Protein AF-A0A7S0GAH0-F1 (afdb_monomer)

Nearest PDB structures (foldseek):
  6b05-assembly1_A  TM=1.870E-01  e=5.669E+00  Pectobacterium atrosepticum SCRI1043
  6brs-assembly1_A  TM=1.777E-01  e=5.052E+00  Pectobacterium atrosepticum SCRI1043

Structure (mmCIF, N/CA/C/O backbone):
data_AF-A0A7S0GAH0-F1
#
_entry.id   AF-A0A7S0GAH0-F1
#
loop_
_atom_site.group_PDB
_atom_site.id
_atom_site.type_symbol
_atom_site.label_atom_id
_atom_site.label_alt_id
_atom_site.label_comp_id
_atom_site.label_asym_id
_atom_site.label_entity_id
_atom_site.label_seq_id
_atom_site.pdbx_PDB_ins_code
_atom_site.Cartn_x
_atom_site.Cartn_y
_atom_site.Cartn_z
_atom_site.occupancy
_atom_site.B_iso_or_equiv
_atom_site.auth_seq_id
_atom_site.auth_comp_id
_atom_site.auth_asym_id
_atom_site.auth_atom_id
_atom_site.pdbx_PDB_model_num
ATOM 1 N N . MET A 1 1 ? 68.912 43.458 -22.942 1.00 34.44 1 MET A N 1
ATOM 2 C CA . MET A 1 1 ? 69.708 42.210 -22.964 1.00 34.44 1 MET A CA 1
ATOM 3 C C . MET A 1 1 ? 68.745 41.100 -23.349 1.00 34.44 1 MET A C 1
ATOM 5 O O . MET A 1 1 ? 67.887 40.774 -22.550 1.00 34.44 1 MET A O 1
ATOM 9 N N . SER A 1 2 ? 68.531 40.879 -24.644 1.00 26.34 2 SER A N 1
ATOM 10 C CA . SER A 1 2 ? 69.336 40.080 -25.586 1.00 26.34 2 SER A CA 1
ATOM 11 C C . SER A 1 2 ? 69.136 38.574 -25.411 1.00 26.34 2 SER A C 1
ATOM 13 O O . SER A 1 2 ? 69.306 38.032 -24.327 1.00 26.34 2 SER A O 1
ATOM 15 N N . ALA A 1 3 ? 68.753 37.980 -26.537 1.00 26.36 3 ALA A N 1
ATOM 16 C CA . ALA A 1 3 ? 68.358 36.611 -26.814 1.00 26.36 3 ALA A CA 1
ATOM 17 C C . ALA A 1 3 ? 69.446 35.550 -26.594 1.00 26.36 3 ALA A C 1
ATOM 19 O O . ALA A 1 3 ? 70.633 35.861 -26.652 1.00 26.36 3 ALA A O 1
ATOM 20 N N . CYS A 1 4 ? 69.006 34.294 -26.468 1.00 23.47 4 CYS A N 1
ATOM 21 C CA . CYS A 1 4 ? 69.420 33.133 -27.279 1.00 23.47 4 CYS A CA 1
ATOM 22 C C . CYS A 1 4 ? 68.746 31.863 -26.712 1.00 23.47 4 CYS A C 1
ATOM 24 O O . CYS A 1 4 ? 68.590 31.788 -25.502 1.00 23.47 4 CYS A O 1
ATOM 26 N N . SER A 1 5 ? 68.417 30.767 -27.400 1.00 28.70 5 SER A N 1
ATOM 27 C CA . SER A 1 5 ? 68.165 30.351 -28.792 1.00 28.70 5 SER A CA 1
ATOM 28 C C . SER A 1 5 ? 68.244 28.801 -28.787 1.00 28.70 5 SER A C 1
ATOM 30 O O . SER A 1 5 ? 68.948 28.249 -27.947 1.00 28.70 5 SER A O 1
ATOM 32 N N . ILE A 1 6 ? 67.633 28.146 -29.791 1.00 29.16 6 ILE A N 1
ATOM 33 C CA . ILE A 1 6 ? 67.853 26.749 -30.277 1.00 29.16 6 ILE A CA 1
ATOM 34 C C . ILE A 1 6 ? 67.018 25.660 -29.547 1.00 29.16 6 ILE A C 1
ATOM 36 O O . ILE A 1 6 ? 67.205 25.464 -28.357 1.00 29.16 6 ILE A O 1
ATOM 40 N N . LEU A 1 7 ? 66.020 24.941 -30.103 1.00 24.91 7 LEU A N 1
ATOM 41 C CA . LEU A 1 7 ? 65.662 24.398 -31.441 1.00 24.91 7 LEU A CA 1
ATOM 42 C C . LEU A 1 7 ? 66.187 22.966 -31.701 1.00 24.91 7 LEU A C 1
ATOM 44 O O . LEU A 1 7 ? 67.378 22.790 -31.935 1.00 24.91 7 LEU A O 1
ATOM 48 N N . ARG A 1 8 ? 65.269 21.976 -31.702 1.00 26.78 8 ARG A N 1
ATOM 49 C CA . ARG A 1 8 ? 65.140 20.769 -32.574 1.00 26.78 8 ARG A CA 1
ATOM 50 C C . ARG A 1 8 ? 64.155 19.761 -31.938 1.00 26.78 8 ARG A C 1
ATOM 52 O O . ARG A 1 8 ? 64.186 19.633 -30.725 1.00 26.78 8 ARG A O 1
ATOM 59 N N . VAL A 1 9 ? 63.348 18.927 -32.602 1.00 26.31 9 VAL A N 1
ATOM 60 C CA . VAL A 1 9 ? 62.696 18.792 -33.929 1.00 26.31 9 VAL A CA 1
ATOM 61 C C . VAL A 1 9 ? 62.248 17.313 -33.984 1.00 26.31 9 VAL A C 1
ATOM 63 O O . VAL A 1 9 ? 63.111 16.465 -33.787 1.00 26.31 9 VAL A O 1
ATOM 66 N N . MET A 1 10 ? 60.955 17.067 -34.279 1.00 25.38 10 MET A N 1
ATOM 67 C CA . MET A 1 10 ? 60.349 15.882 -34.956 1.00 25.38 10 MET A CA 1
ATOM 68 C C . MET A 1 10 ? 60.470 14.487 -34.268 1.00 25.38 10 MET A C 1
ATOM 70 O O . MET A 1 10 ? 61.478 14.185 -33.653 1.00 25.38 10 MET A O 1
ATOM 74 N N . ASP A 1 11 ? 59.500 13.556 -34.295 1.00 28.19 11 ASP A N 1
ATOM 75 C CA . ASP A 1 11 ? 58.354 13.365 -35.198 1.00 28.19 11 ASP A CA 1
ATOM 76 C C . ASP A 1 11 ? 57.255 12.406 -34.656 1.00 28.19 11 ASP A C 1
ATOM 78 O O . ASP A 1 11 ? 57.519 11.514 -33.855 1.00 28.19 11 ASP A O 1
ATOM 82 N N . MET A 1 12 ? 56.044 12.634 -35.186 1.00 29.31 12 MET A N 1
ATOM 83 C CA . MET A 1 12 ? 54.897 11.766 -35.549 1.00 29.31 12 MET A CA 1
ATOM 84 C C . MET A 1 12 ? 54.604 10.389 -34.902 1.00 29.31 12 MET A C 1
ATOM 86 O O . MET A 1 12 ? 55.326 9.424 -35.119 1.00 29.31 12 MET A O 1
ATOM 90 N N . HIS A 1 13 ? 53.399 10.279 -34.314 1.00 28.12 13 HIS A N 1
ATOM 91 C CA . HIS A 1 13 ? 52.309 9.282 -34.519 1.00 28.12 13 HIS A CA 1
ATOM 92 C C . HIS A 1 13 ? 51.262 9.593 -33.417 1.00 28.12 13 HIS A C 1
ATOM 94 O O . HIS A 1 13 ? 51.616 9.639 -32.250 1.00 28.12 13 HIS A O 1
ATOM 100 N N . ASP A 1 14 ? 50.012 10.003 -33.647 1.00 32.53 14 ASP A N 1
ATOM 101 C CA . ASP A 1 14 ? 48.928 9.225 -34.241 1.00 32.53 14 ASP A CA 1
ATOM 102 C C . ASP A 1 14 ? 47.695 10.137 -34.433 1.00 32.53 14 ASP A C 1
ATOM 104 O O . ASP A 1 14 ? 47.238 10.797 -33.497 1.00 32.53 14 ASP A O 1
ATOM 108 N N . ALA A 1 15 ? 47.123 10.161 -35.636 1.00 41.97 15 ALA A N 1
ATOM 109 C CA . ALA A 1 15 ? 45.859 10.830 -35.937 1.00 41.97 15 ALA A CA 1
ATOM 110 C C . ALA A 1 15 ? 44.814 9.768 -36.308 1.00 41.97 15 ALA A C 1
ATOM 112 O O . ALA A 1 15 ? 44.722 9.370 -37.467 1.00 41.97 15 ALA A O 1
ATOM 113 N N . SER A 1 16 ? 44.029 9.281 -35.337 1.00 37.72 16 SER A N 1
ATOM 114 C CA . SER A 1 16 ? 42.940 8.324 -35.630 1.00 37.72 16 SER A CA 1
ATOM 115 C C . SER A 1 16 ? 41.752 8.296 -34.647 1.00 37.72 16 SER A C 1
ATOM 117 O O . SER A 1 16 ? 40.954 7.362 -34.685 1.00 37.72 16 SER A O 1
ATOM 119 N N . GLN A 1 17 ? 41.542 9.322 -33.809 1.00 38.09 17 GLN A N 1
ATOM 120 C CA . GLN A 1 17 ? 40.445 9.318 -32.811 1.00 38.09 17 GLN A CA 1
ATOM 121 C C . GLN A 1 17 ? 39.310 10.339 -33.058 1.00 38.09 17 GLN A C 1
ATOM 123 O O . GLN A 1 17 ? 38.371 10.426 -32.274 1.00 38.09 17 GLN A O 1
ATOM 128 N N . GLY A 1 18 ? 39.319 11.070 -34.177 1.00 37.72 18 GLY A N 1
ATOM 129 C CA . GLY A 1 18 ? 38.383 12.185 -34.411 1.00 37.72 18 GLY A CA 1
ATOM 130 C C . GLY A 1 18 ? 37.055 11.883 -35.124 1.00 37.72 18 GLY A C 1
ATOM 131 O O . GLY A 1 18 ? 36.244 12.794 -35.256 1.00 37.72 18 GLY A O 1
ATOM 132 N N . LEU A 1 19 ? 36.792 10.660 -35.613 1.00 40.06 19 LEU A N 1
ATOM 133 C CA . LEU A 1 19 ? 35.663 10.421 -36.543 1.00 40.06 19 LEU A CA 1
ATOM 134 C C . LEU A 1 19 ? 34.539 9.480 -36.069 1.00 40.06 19 LEU A C 1
ATOM 136 O O . LEU A 1 19 ? 33.559 9.312 -36.795 1.00 40.06 19 LEU A O 1
ATOM 140 N N . LYS A 1 20 ? 34.596 8.897 -34.863 1.00 41.94 20 LYS A N 1
ATOM 141 C CA . LYS A 1 20 ? 33.553 7.947 -34.402 1.00 41.94 20 LYS A CA 1
ATOM 142 C C . LYS A 1 20 ? 32.380 8.570 -33.629 1.00 41.94 20 LYS A C 1
ATOM 144 O O . LYS A 1 20 ? 31.355 7.912 -33.472 1.00 41.94 20 LYS A O 1
ATOM 149 N N . ILE A 1 21 ? 32.463 9.836 -33.215 1.00 46.53 21 ILE A N 1
ATOM 150 C CA . ILE A 1 21 ? 31.429 10.473 -32.368 1.00 46.53 21 ILE A CA 1
ATOM 151 C C . ILE A 1 21 ? 30.275 11.087 -33.198 1.00 46.53 21 ILE A C 1
ATOM 153 O O . ILE A 1 21 ? 29.153 11.219 -32.718 1.00 46.53 21 ILE A O 1
ATOM 157 N N . SER A 1 22 ? 30.484 11.358 -34.492 1.00 49.31 22 SER A N 1
ATOM 158 C CA . SER A 1 22 ? 29.490 12.039 -35.349 1.00 49.31 22 SER A CA 1
ATOM 159 C C . SER A 1 22 ? 28.318 11.146 -35.807 1.00 49.31 22 SER A C 1
ATOM 161 O O . SER A 1 22 ? 27.198 11.624 -36.003 1.00 49.31 22 SER A O 1
ATOM 163 N N . ASN A 1 23 ? 28.518 9.826 -35.916 1.00 43.41 23 ASN A N 1
ATOM 164 C CA . ASN A 1 23 ? 27.484 8.924 -36.449 1.00 43.41 23 ASN A CA 1
ATOM 165 C C . ASN A 1 23 ? 26.454 8.464 -35.402 1.00 43.41 23 ASN A C 1
ATOM 167 O O . ASN A 1 23 ? 25.306 8.200 -35.758 1.00 43.41 23 ASN A O 1
ATOM 171 N N . LYS A 1 24 ? 26.810 8.435 -34.109 1.00 47.38 24 LYS A N 1
ATOM 172 C CA . LYS A 1 24 ? 25.879 8.036 -33.036 1.00 47.38 24 LYS A CA 1
ATOM 173 C C . LYS A 1 24 ? 24.811 9.113 -32.781 1.00 47.38 24 LYS A C 1
ATOM 175 O O . LYS A 1 24 ? 23.635 8.792 -32.643 1.00 47.38 24 LYS A O 1
ATOM 180 N N . ALA A 1 25 ? 25.190 10.392 -32.859 1.00 47.84 25 ALA A N 1
ATOM 181 C CA . ALA A 1 25 ? 24.274 11.527 -32.697 1.00 47.84 25 ALA A CA 1
ATOM 182 C C . ALA A 1 25 ? 23.302 11.710 -33.883 1.00 47.84 25 ALA A C 1
ATOM 184 O O . ALA A 1 25 ? 22.160 12.137 -33.698 1.00 47.84 25 ALA A O 1
ATOM 185 N N . LYS A 1 26 ? 23.715 11.347 -35.108 1.00 45.62 26 LYS A N 1
ATOM 186 C CA . LYS A 1 26 ? 22.836 11.383 -36.292 1.00 45.62 26 LYS A CA 1
ATOM 187 C C . LYS A 1 26 ? 21.780 10.274 -36.292 1.00 45.62 26 LYS A C 1
ATOM 189 O O . LYS A 1 26 ? 20.662 10.529 -36.734 1.00 45.62 26 LYS A O 1
ATOM 194 N N . ASN A 1 27 ? 22.090 9.090 -35.761 1.00 44.19 27 ASN A N 1
ATOM 195 C CA . ASN A 1 27 ? 21.112 8.000 -35.652 1.00 44.19 27 ASN A CA 1
ATOM 196 C C . ASN A 1 27 ? 20.071 8.242 -34.544 1.00 44.19 27 ASN A C 1
ATOM 198 O O . ASN A 1 27 ? 18.904 7.912 -34.738 1.00 44.19 27 ASN A O 1
ATOM 202 N N . ALA A 1 28 ? 20.440 8.913 -33.446 1.00 45.88 28 ALA A N 1
ATOM 203 C CA . ALA A 1 28 ? 19.497 9.265 -32.378 1.00 45.88 28 ALA A CA 1
ATOM 204 C C . ALA A 1 28 ? 18.419 10.272 -32.838 1.00 45.88 28 ALA A C 1
ATOM 206 O O . ALA A 1 28 ? 17.233 10.079 -32.578 1.00 45.88 28 ALA A O 1
ATOM 207 N N . ARG A 1 29 ? 18.793 11.294 -33.626 1.00 46.12 29 ARG A N 1
ATOM 208 C CA . ARG A 1 29 ? 17.824 12.267 -34.176 1.00 46.12 29 ARG A CA 1
ATOM 209 C C . ARG A 1 29 ? 16.870 11.665 -35.211 1.00 46.12 29 ARG A C 1
ATOM 211 O O . ARG A 1 29 ? 15.742 12.131 -35.346 1.00 46.12 29 ARG A O 1
ATOM 218 N N . ARG A 1 30 ? 17.296 10.624 -35.932 1.00 43.97 30 ARG A N 1
ATOM 219 C CA . ARG A 1 30 ? 16.472 9.963 -36.957 1.00 43.97 30 ARG A CA 1
ATOM 220 C C . ARG A 1 30 ? 15.383 9.071 -36.347 1.00 43.97 30 ARG A C 1
ATOM 222 O O . ARG A 1 30 ? 14.285 9.022 -36.890 1.00 43.97 30 ARG A O 1
ATOM 229 N N . ASN A 1 31 ? 15.653 8.459 -35.192 1.00 41.75 31 ASN A N 1
ATOM 230 C CA . ASN A 1 31 ? 14.669 7.655 -34.458 1.00 41.75 31 ASN A CA 1
ATOM 231 C C . ASN A 1 31 ? 13.650 8.517 -33.691 1.00 41.75 31 ASN A C 1
ATOM 233 O O . ASN A 1 31 ? 12.481 8.149 -33.602 1.00 41.75 31 ASN A O 1
ATOM 237 N N . MET A 1 32 ? 14.051 9.702 -33.218 1.00 42.22 32 MET A N 1
ATOM 238 C CA . MET A 1 32 ? 13.149 10.633 -32.526 1.00 42.22 32 MET A CA 1
ATOM 239 C C . MET A 1 32 ? 12.120 11.272 -33.480 1.00 42.22 32 MET A C 1
ATOM 241 O O . MET A 1 32 ? 10.952 11.426 -33.130 1.00 42.22 32 MET A O 1
ATOM 245 N N . SER A 1 33 ? 12.512 11.547 -34.732 1.00 41.34 33 SER A N 1
ATOM 246 C CA . SER A 1 33 ? 11.610 12.108 -35.751 1.00 41.34 33 SER A CA 1
ATOM 247 C C . SER A 1 33 ? 10.523 11.133 -36.230 1.00 41.34 33 SER A C 1
ATOM 249 O O . SER A 1 33 ? 9.500 11.595 -36.731 1.00 41.34 33 SER A O 1
ATOM 251 N N . MET A 1 34 ? 10.710 9.813 -36.089 1.00 41.56 34 MET A N 1
ATOM 252 C CA . MET A 1 34 ? 9.675 8.824 -36.439 1.00 41.56 34 MET A CA 1
ATOM 253 C C . MET A 1 34 ? 8.649 8.611 -35.316 1.00 41.56 34 MET A C 1
ATOM 255 O O . MET A 1 34 ? 7.484 8.343 -35.605 1.00 41.56 34 MET A O 1
ATOM 259 N N . ARG A 1 35 ? 9.028 8.808 -34.044 1.00 41.72 35 ARG A N 1
ATOM 260 C CA . ARG A 1 35 ? 8.092 8.704 -32.909 1.00 41.72 35 ARG A CA 1
ATOM 261 C C . ARG A 1 35 ? 7.078 9.854 -32.879 1.00 41.72 35 ARG A C 1
ATOM 263 O O . ARG A 1 35 ? 5.893 9.611 -32.681 1.00 41.72 35 ARG A O 1
ATOM 270 N N . ILE A 1 36 ? 7.505 11.077 -33.206 1.00 44.06 36 ILE A N 1
ATOM 271 C CA . ILE A 1 36 ? 6.619 12.258 -33.240 1.00 44.06 36 ILE A CA 1
ATOM 272 C C . ILE A 1 36 ? 5.599 12.182 -34.394 1.00 44.06 36 ILE A C 1
ATOM 274 O O . ILE A 1 36 ? 4.455 12.601 -34.232 1.00 44.06 36 ILE A O 1
ATOM 278 N N . LEU A 1 37 ? 5.963 11.585 -35.538 1.00 38.09 37 LEU A N 1
ATOM 279 C CA . LEU A 1 37 ? 5.021 11.393 -36.652 1.00 38.09 37 LEU A CA 1
ATOM 280 C C . LEU A 1 37 ? 3.969 10.304 -36.374 1.00 38.09 37 LEU A C 1
ATOM 282 O O . LEU A 1 37 ? 2.875 10.363 -36.926 1.00 38.09 37 LEU A O 1
ATOM 286 N N . SER A 1 38 ? 4.292 9.331 -35.516 1.00 38.16 38 SER A N 1
ATOM 287 C CA . SER A 1 38 ? 3.402 8.211 -35.180 1.00 38.16 38 SER A CA 1
ATOM 288 C C . SER A 1 38 ? 2.318 8.629 -34.178 1.00 38.16 38 SER A C 1
ATOM 290 O O . SER A 1 38 ? 1.162 8.246 -34.326 1.00 38.16 38 SER A O 1
ATOM 292 N N . ILE A 1 39 ? 2.660 9.501 -33.222 1.00 40.81 39 ILE A N 1
ATOM 293 C CA . ILE A 1 39 ? 1.720 10.027 -32.217 1.00 40.81 39 ILE A CA 1
ATOM 294 C C . ILE A 1 39 ? 0.672 10.953 -32.860 1.00 40.81 39 ILE A C 1
ATOM 296 O O . ILE A 1 39 ? -0.507 10.888 -32.522 1.00 40.81 39 ILE A O 1
ATOM 300 N N . LEU A 1 40 ? 1.056 11.751 -33.863 1.00 38.59 40 LEU A N 1
ATOM 301 C CA . LEU A 1 40 ? 0.113 12.622 -34.578 1.00 38.59 40 LEU A CA 1
ATOM 302 C C . LEU A 1 40 ? -0.863 11.857 -35.493 1.00 38.59 40 LEU A C 1
ATOM 304 O O . LEU A 1 40 ? -1.928 12.384 -35.810 1.00 38.59 40 LEU A O 1
ATOM 308 N N . PHE A 1 41 ? -0.542 10.623 -35.896 1.00 34.31 41 PHE A N 1
ATOM 309 C CA . PHE A 1 41 ? -1.416 9.806 -36.749 1.00 34.31 41 PHE A CA 1
ATOM 310 C C . PHE A 1 41 ? -2.460 9.005 -35.949 1.00 34.31 41 PHE A C 1
ATOM 312 O O . PHE A 1 41 ? -3.540 8.727 -36.466 1.00 34.31 41 PHE A O 1
ATOM 319 N N . VAL A 1 42 ? -2.184 8.687 -34.677 1.00 36.66 42 VAL A N 1
ATOM 320 C CA . VAL A 1 42 ? -3.118 7.963 -33.791 1.00 36.66 42 VAL A CA 1
ATOM 321 C C . VAL A 1 42 ? -4.220 8.889 -33.257 1.00 36.66 42 VAL A C 1
ATOM 323 O O . VAL A 1 42 ? -5.383 8.491 -33.211 1.00 36.66 42 VAL A O 1
ATOM 326 N N . SER A 1 43 ? -3.914 10.162 -32.983 1.00 36.00 43 SER A N 1
ATOM 327 C CA . SER A 1 43 ? -4.915 11.137 -32.513 1.00 36.00 43 SER A CA 1
ATOM 328 C C . SER A 1 43 ? -5.947 11.543 -33.576 1.00 36.00 43 SER A C 1
ATOM 330 O O . SER A 1 43 ? -7.019 12.035 -33.233 1.00 36.00 43 SER A O 1
ATOM 332 N N . ALA A 1 44 ? -5.668 11.319 -34.865 1.00 33.44 44 ALA A N 1
ATOM 333 C CA . ALA A 1 44 ? -6.594 11.632 -35.956 1.00 33.44 44 ALA A CA 1
ATOM 334 C C . ALA A 1 44 ? -7.557 10.477 -36.304 1.00 33.44 44 ALA A C 1
ATOM 336 O O . ALA A 1 44 ? -8.542 10.703 -37.007 1.00 33.44 44 ALA A O 1
ATOM 337 N N . LEU A 1 45 ? -7.309 9.255 -35.813 1.00 30.77 45 LEU A N 1
ATOM 338 C CA . LEU A 1 45 ? -8.101 8.067 -36.164 1.00 30.77 45 LEU A CA 1
ATOM 339 C C . LEU A 1 45 ? -9.159 7.686 -35.108 1.00 30.77 45 LEU A C 1
ATOM 341 O O . LEU A 1 45 ? -10.008 6.844 -35.376 1.00 30.77 45 LEU A O 1
ATOM 345 N N . LEU A 1 46 ? -9.162 8.342 -33.942 1.00 32.22 46 LEU A N 1
ATOM 346 C CA . LEU A 1 46 ? -10.124 8.115 -32.848 1.00 32.22 46 LEU A CA 1
ATOM 347 C C . LEU A 1 46 ? -11.395 8.988 -32.919 1.00 32.22 46 LEU A C 1
ATOM 349 O O . LEU A 1 46 ? -12.247 8.896 -32.042 1.00 32.22 46 LEU A O 1
ATOM 353 N N . LEU A 1 47 ? -11.562 9.806 -33.967 1.00 34.78 47 LEU A N 1
ATOM 354 C CA . LEU A 1 47 ? -12.721 10.704 -34.136 1.00 34.78 47 LEU A CA 1
ATOM 355 C C . LEU A 1 47 ? -13.808 10.196 -35.095 1.00 34.78 47 LEU A C 1
ATOM 357 O O . LEU A 1 47 ? -14.748 10.927 -35.399 1.00 34.78 47 LEU A O 1
ATOM 361 N N . ILE A 1 48 ? -13.715 8.962 -35.591 1.00 39.62 48 ILE A N 1
ATOM 362 C CA . ILE A 1 48 ? -14.728 8.414 -36.497 1.00 39.62 48 ILE A CA 1
ATOM 363 C C . ILE A 1 48 ? -14.958 6.951 -36.143 1.00 39.62 48 ILE A C 1
ATOM 365 O O . ILE A 1 48 ? -14.2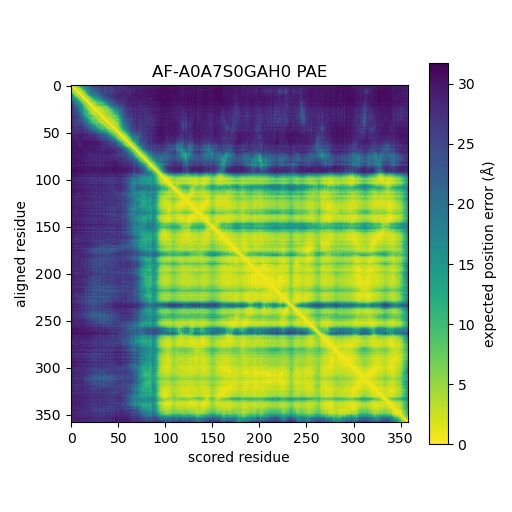65 6.117 -36.695 1.00 39.62 48 ILE A O 1
ATOM 369 N N . LEU A 1 49 ? -15.909 6.644 -35.255 1.00 31.78 49 LEU A N 1
ATOM 370 C CA . LEU A 1 49 ? -16.822 5.490 -35.354 1.00 31.78 49 LEU A CA 1
ATOM 371 C C . LEU A 1 49 ? -17.973 5.639 -34.318 1.00 31.78 49 LEU A C 1
ATOM 373 O O . LEU A 1 49 ? -17.750 6.202 -33.249 1.00 31.78 49 LEU A O 1
ATOM 377 N N . PRO A 1 50 ? -19.210 5.206 -34.643 1.00 32.03 50 PRO A N 1
ATOM 378 C CA . PRO A 1 50 ? -20.432 5.652 -33.972 1.00 32.03 50 PRO A CA 1
ATOM 379 C C . PRO A 1 50 ? -20.835 4.814 -32.748 1.00 32.03 50 PRO A C 1
ATOM 381 O O . PRO A 1 50 ? -20.623 3.603 -32.692 1.00 32.03 50 PRO A O 1
ATOM 384 N N . GLU A 1 51 ? -21.504 5.490 -31.811 1.00 35.06 51 GLU A N 1
ATOM 385 C CA . GLU A 1 51 ? -22.207 4.930 -30.656 1.00 35.06 51 GLU A CA 1
ATOM 386 C C . GLU A 1 51 ? -23.245 3.882 -31.086 1.00 35.06 51 GLU A C 1
ATOM 388 O O . GLU A 1 51 ? -24.100 4.143 -31.934 1.00 35.06 51 GLU A O 1
ATOM 393 N N . SER A 1 52 ? -23.219 2.704 -30.456 1.00 30.08 52 SER A N 1
ATOM 394 C CA . SER A 1 52 ? -24.377 1.809 -30.439 1.00 30.08 52 SER A CA 1
ATOM 395 C C . SER A 1 52 ? -24.855 1.596 -29.006 1.00 30.08 52 SER A C 1
ATOM 397 O O . SER A 1 52 ? -24.196 1.020 -28.148 1.00 30.08 52 SER A O 1
ATOM 399 N N . THR A 1 53 ? -26.039 2.150 -28.791 1.00 29.47 53 THR A N 1
ATOM 400 C CA . THR A 1 53 ? -26.916 2.121 -27.628 1.00 29.47 53 THR A CA 1
ATOM 401 C C . THR A 1 53 ? -27.212 0.716 -27.104 1.00 29.47 53 THR A C 1
ATOM 403 O O . THR A 1 53 ? -27.709 -0.130 -27.849 1.00 29.47 53 THR A O 1
ATOM 406 N N . VAL A 1 54 ? -27.078 0.525 -25.790 1.00 25.03 54 VAL A N 1
ATOM 407 C CA . VAL A 1 54 ? -27.870 -0.454 -25.031 1.00 25.03 54 VAL A CA 1
ATOM 408 C C . VAL A 1 54 ? -28.520 0.273 -23.856 1.00 25.03 54 VAL A C 1
ATOM 410 O O . VAL A 1 54 ? -27.859 0.702 -22.917 1.00 25.03 54 VAL A O 1
ATOM 413 N N . SER A 1 55 ? -29.835 0.447 -23.954 1.00 23.38 55 SER A N 1
ATOM 414 C CA . SER A 1 55 ? -30.699 1.044 -22.939 1.00 23.38 55 SER A CA 1
ATOM 415 C C . SER A 1 55 ? -30.971 0.065 -21.797 1.00 23.38 55 SER A C 1
ATOM 417 O O . SER A 1 55 ? -31.412 -1.054 -22.060 1.00 23.38 55 SER A O 1
ATOM 419 N N . TRP A 1 56 ? -30.843 0.517 -20.549 1.00 22.81 56 TRP A N 1
ATOM 420 C CA . TRP A 1 56 ? -31.509 -0.099 -19.399 1.00 22.81 56 TRP A CA 1
ATOM 421 C C . TRP A 1 56 ? -32.301 0.970 -18.644 1.00 22.81 56 TRP A C 1
ATOM 423 O O . TRP A 1 56 ? -31.774 2.012 -18.267 1.00 22.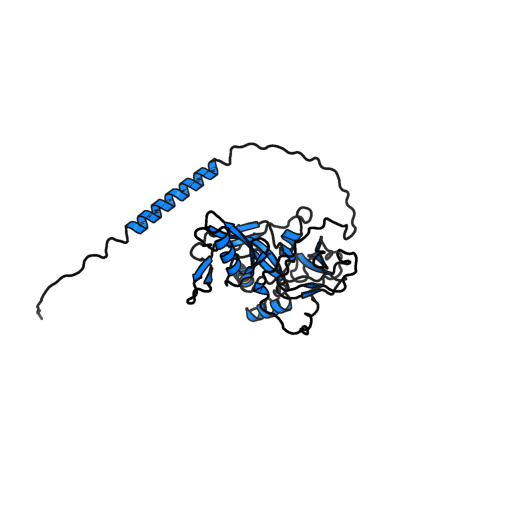81 56 TRP A O 1
ATOM 433 N N . SER A 1 57 ? -33.604 0.720 -18.509 1.00 23.98 57 SER A N 1
ATOM 434 C CA . SER A 1 57 ? -34.570 1.575 -17.816 1.00 23.98 57 SER A CA 1
ATOM 435 C C . SER A 1 57 ? -34.450 1.405 -16.296 1.00 23.98 57 SER A C 1
ATOM 437 O O . SER A 1 57 ? -34.269 0.275 -15.840 1.00 23.98 57 SER A O 1
ATOM 439 N N . PRO A 1 58 ? -34.622 2.482 -15.508 1.00 28.47 58 PRO A N 1
ATOM 440 C CA . PRO A 1 58 ? -34.483 2.463 -14.060 1.00 28.47 58 PRO A CA 1
ATOM 441 C C . PRO A 1 58 ? -35.770 1.971 -13.392 1.00 28.47 58 PRO A C 1
ATOM 443 O O . PRO A 1 58 ? -36.869 2.423 -13.719 1.00 28.47 58 PRO A O 1
ATOM 446 N N . SER A 1 59 ? -35.644 1.096 -12.400 1.00 23.86 59 SER A N 1
ATOM 447 C CA . SER A 1 59 ? -36.720 0.827 -11.447 1.00 23.86 59 SER A CA 1
ATOM 448 C C . SER A 1 59 ? -36.171 0.854 -10.025 1.00 23.86 59 SER A C 1
ATOM 450 O O . SER A 1 59 ? -35.512 -0.081 -9.589 1.00 23.86 59 SER A O 1
ATOM 452 N N . GLN A 1 60 ? -36.453 1.983 -9.370 1.00 24.55 60 GLN A N 1
ATOM 453 C CA . GLN A 1 60 ? -36.900 2.136 -7.983 1.00 24.55 60 GLN A CA 1
ATOM 454 C C . GLN A 1 60 ? -36.243 1.253 -6.918 1.00 24.55 60 GLN A C 1
ATOM 456 O O . GLN A 1 60 ? -36.618 0.094 -6.783 1.00 24.55 60 GLN A O 1
ATOM 461 N N . TYR A 1 61 ? -35.455 1.869 -6.028 1.00 24.44 61 TYR A N 1
ATOM 462 C CA . TYR A 1 61 ? -35.424 1.442 -4.630 1.00 24.44 61 TYR A CA 1
ATOM 463 C C . TYR A 1 61 ? -35.538 2.611 -3.655 1.00 24.44 61 TYR A C 1
ATOM 465 O O . TYR A 1 61 ? -35.035 3.712 -3.859 1.00 24.44 61 TYR A O 1
ATOM 473 N N . VAL A 1 62 ? -36.330 2.302 -2.637 1.00 21.66 62 VAL A N 1
ATOM 474 C CA . VAL A 1 62 ? -36.820 3.101 -1.524 1.00 21.66 62 VAL A CA 1
ATOM 475 C C . VAL A 1 62 ? -35.755 3.147 -0.429 1.00 21.66 62 VAL A C 1
ATOM 477 O O . VAL A 1 62 ? -35.120 2.138 -0.133 1.00 21.66 62 VAL A O 1
ATOM 480 N N . VAL A 1 63 ? -35.602 4.314 0.191 1.00 24.11 63 VAL A N 1
ATOM 481 C CA . VAL A 1 63 ? -34.755 4.557 1.365 1.00 24.11 63 VAL A CA 1
ATOM 482 C C . VAL A 1 63 ? -35.332 3.835 2.590 1.00 24.11 63 VAL A C 1
ATOM 484 O O . VAL A 1 63 ? -36.477 4.095 2.954 1.00 24.11 63 VAL A O 1
ATOM 487 N N . HIS A 1 64 ? -34.537 3.001 3.271 1.00 23.38 64 HIS A N 1
ATOM 488 C CA . HIS A 1 64 ? -34.782 2.619 4.668 1.00 23.38 64 HIS A CA 1
ATOM 489 C C . HIS A 1 64 ? -33.468 2.504 5.468 1.00 23.38 64 HIS A C 1
ATOM 491 O O . HIS A 1 64 ? -32.536 1.850 5.003 1.00 23.38 64 HIS A O 1
ATOM 497 N N . PRO A 1 65 ? -33.387 3.103 6.674 1.00 26.86 65 PRO A N 1
ATOM 498 C CA . PRO A 1 65 ? -32.192 3.099 7.509 1.00 26.86 65 PRO A CA 1
ATOM 499 C C . PRO A 1 65 ? -32.212 1.897 8.463 1.00 26.86 65 PRO A C 1
ATOM 501 O O . PRO A 1 65 ? -32.880 1.941 9.490 1.00 26.86 65 PRO A O 1
ATOM 504 N N . HIS A 1 66 ? -31.480 0.830 8.146 1.00 26.64 66 HIS A N 1
ATOM 505 C CA . HIS A 1 66 ? -31.075 -0.187 9.122 1.00 26.64 66 HIS A CA 1
ATOM 506 C C . HIS A 1 66 ? -29.700 -0.749 8.741 1.00 26.64 66 HIS A C 1
ATOM 508 O O . HIS A 1 66 ? -29.469 -1.136 7.597 1.00 26.64 66 HIS A O 1
ATOM 514 N N . LEU A 1 67 ? -28.791 -0.732 9.718 1.00 38.09 67 LEU A N 1
ATOM 515 C CA . LEU A 1 67 ? -27.417 -1.226 9.649 1.00 38.09 67 LEU A CA 1
ATOM 516 C C . LEU A 1 67 ? -27.357 -2.663 9.095 1.00 38.09 67 LEU A C 1
ATOM 518 O O . LEU A 1 67 ? -28.090 -3.538 9.548 1.00 38.09 67 LEU A O 1
ATOM 522 N N . PHE A 1 68 ? -26.468 -2.851 8.113 1.00 40.31 68 PHE A N 1
ATOM 523 C CA . PHE A 1 68 ? -26.006 -4.109 7.510 1.00 40.31 68 PHE A CA 1
ATOM 524 C C . PHE A 1 68 ? -27.085 -5.058 6.950 1.00 40.31 68 PHE A C 1
ATOM 526 O O . PHE A 1 68 ? -27.332 -6.157 7.442 1.00 40.31 68 PHE A O 1
ATOM 533 N N . SER A 1 69 ? -27.669 -4.672 5.812 1.00 28.84 69 SER A N 1
ATOM 534 C CA . SER A 1 69 ? -28.375 -5.596 4.915 1.00 28.84 69 SER A CA 1
ATOM 535 C C . SER A 1 69 ? -27.382 -6.298 3.981 1.00 28.84 69 SER A C 1
ATOM 537 O O . SER A 1 69 ? -26.588 -5.651 3.304 1.00 28.84 69 SER A O 1
ATOM 539 N N . HIS A 1 70 ? -27.464 -7.628 3.938 1.00 35.31 70 HIS A N 1
ATOM 540 C CA . HIS A 1 70 ? -26.599 -8.548 3.199 1.00 35.31 70 HIS A CA 1
ATOM 541 C C . HIS A 1 70 ? -26.433 -8.164 1.717 1.00 35.31 70 HIS A C 1
ATOM 543 O O . HIS A 1 70 ? -27.365 -8.292 0.921 1.00 35.31 70 HIS A O 1
ATOM 549 N N . GLY A 1 71 ? -25.227 -7.731 1.343 1.00 27.20 71 GLY A N 1
ATOM 550 C CA . GLY A 1 71 ? -24.830 -7.431 -0.032 1.00 27.20 71 GLY A CA 1
ATOM 551 C C . GLY A 1 71 ? -23.726 -8.374 -0.516 1.00 27.20 71 GLY A C 1
ATOM 552 O O . GLY A 1 71 ? -22.700 -8.507 0.136 1.00 27.20 71 GLY A O 1
ATOM 553 N N . ASN A 1 72 ? -23.982 -9.034 -1.650 1.00 28.14 72 ASN A N 1
ATOM 554 C CA . ASN A 1 72 ? -23.088 -9.795 -2.535 1.00 28.14 72 ASN A CA 1
ATOM 555 C C . ASN A 1 72 ? -21.676 -10.158 -2.022 1.00 28.14 72 ASN A C 1
ATOM 557 O O . ASN A 1 72 ? -20.748 -9.353 -2.076 1.00 28.14 72 ASN A O 1
ATOM 561 N N . ASN A 1 73 ? -21.498 -11.442 -1.688 1.00 29.98 73 ASN A N 1
ATOM 562 C CA . ASN A 1 73 ? -20.200 -12.089 -1.480 1.00 29.98 73 ASN A CA 1
ATOM 563 C C . ASN A 1 73 ? -19.290 -11.919 -2.709 1.00 29.98 73 ASN A C 1
ATOM 565 O O . ASN A 1 73 ? -19.476 -12.583 -3.733 1.00 29.98 73 ASN A O 1
ATOM 569 N N . ILE A 1 74 ? -18.270 -11.069 -2.596 1.00 34.66 74 ILE A N 1
ATOM 570 C CA . ILE A 1 74 ? -17.125 -11.084 -3.506 1.00 34.66 74 ILE A CA 1
ATOM 571 C C . ILE A 1 74 ? -16.165 -12.149 -2.976 1.00 34.66 74 ILE A C 1
ATOM 573 O O . ILE A 1 74 ? -15.532 -11.951 -1.946 1.00 34.66 74 ILE A O 1
ATOM 577 N N . GLN A 1 75 ? -16.071 -13.284 -3.675 1.00 28.11 75 GLN A N 1
ATOM 578 C CA . GLN A 1 75 ? -15.080 -14.313 -3.355 1.00 28.11 75 GLN A CA 1
ATOM 579 C C . GLN A 1 75 ? -13.678 -13.799 -3.690 1.00 28.11 75 GLN A C 1
ATOM 581 O O . GLN A 1 75 ? -13.330 -13.625 -4.866 1.00 28.11 75 GLN A O 1
ATOM 586 N N . PHE A 1 76 ? -12.853 -13.607 -2.670 1.00 36.09 76 PHE A N 1
ATOM 587 C CA . PHE A 1 76 ? -11.420 -13.515 -2.846 1.00 36.09 76 PHE A CA 1
ATOM 588 C C . PHE A 1 76 ? -10.896 -14.953 -2.965 1.00 36.09 76 PHE A C 1
ATOM 590 O O . PHE A 1 76 ? -11.014 -15.814 -2.106 1.00 36.09 76 PHE A O 1
ATOM 597 N N . ARG A 1 77 ? -10.291 -15.302 -4.100 1.00 29.67 77 ARG A N 1
ATOM 598 C CA . ARG A 1 77 ? -9.457 -16.509 -4.074 1.00 29.67 77 ARG A CA 1
ATOM 599 C C . ARG A 1 77 ? -8.249 -16.162 -3.224 1.00 29.67 77 ARG A C 1
ATOM 601 O O . ARG A 1 77 ? -7.490 -15.291 -3.645 1.00 29.67 77 ARG A O 1
ATOM 608 N N . ARG A 1 78 ? -8.093 -16.843 -2.080 1.00 37.25 78 ARG A N 1
ATOM 609 C CA . ARG A 1 78 ? -6.876 -16.839 -1.255 1.00 37.25 78 ARG A CA 1
ATOM 610 C C . ARG A 1 78 ? -5.677 -16.800 -2.199 1.00 37.25 78 ARG A C 1
ATOM 612 O O . ARG A 1 78 ? -5.470 -17.751 -2.960 1.00 37.25 78 ARG A O 1
ATOM 619 N N . ALA A 1 79 ? -4.979 -15.665 -2.237 1.00 38.16 79 ALA A N 1
ATOM 620 C CA . ALA A 1 79 ? -3.780 -15.545 -3.046 1.00 38.16 79 ALA A CA 1
ATOM 621 C C . ALA A 1 79 ? -2.846 -16.657 -2.570 1.00 38.16 79 ALA A C 1
ATOM 623 O O . ALA A 1 79 ? -2.622 -16.801 -1.366 1.00 38.16 79 ALA A O 1
ATOM 624 N N . ARG A 1 80 ? -2.377 -17.501 -3.493 1.00 33.72 80 ARG A N 1
ATOM 625 C CA . ARG A 1 80 ? -1.300 -18.425 -3.162 1.00 33.72 80 ARG A CA 1
ATOM 626 C C . ARG A 1 80 ? -0.104 -17.537 -2.872 1.00 33.72 80 ARG A C 1
ATOM 628 O O . ARG A 1 80 ? 0.446 -16.917 -3.774 1.00 33.72 80 ARG A O 1
ATOM 635 N N . THR A 1 81 ? 0.230 -17.399 -1.599 1.00 39.47 81 THR A N 1
ATOM 636 C CA . THR A 1 81 ? 1.537 -16.901 -1.211 1.00 39.47 81 THR A CA 1
ATOM 637 C C . THR A 1 81 ? 2.539 -17.882 -1.794 1.00 39.47 81 THR A C 1
ATOM 639 O O . THR A 1 81 ? 2.502 -19.077 -1.490 1.00 39.47 81 THR A O 1
ATOM 642 N N . SER A 1 82 ? 3.385 -17.403 -2.705 1.00 36.25 82 SER A N 1
ATOM 643 C CA . SER A 1 82 ? 4.525 -18.186 -3.162 1.00 36.25 82 SER A CA 1
ATOM 644 C C . SER A 1 82 ? 5.305 -18.639 -1.927 1.00 36.25 82 SER A C 1
ATOM 646 O O . SER A 1 82 ? 5.605 -17.833 -1.041 1.00 36.25 82 SER A O 1
ATOM 648 N N . SER A 1 83 ? 5.644 -19.927 -1.870 1.00 35.62 83 SER A N 1
ATOM 649 C CA . SER A 1 83 ? 6.417 -20.558 -0.790 1.00 35.62 83 SER A CA 1
ATOM 650 C C . SER A 1 83 ? 7.747 -19.851 -0.481 1.00 35.62 83 SER A C 1
ATOM 652 O O . SER A 1 83 ? 8.370 -20.137 0.533 1.00 35.62 83 SER A O 1
ATOM 654 N N . ARG A 1 84 ? 8.201 -18.917 -1.329 1.00 40.81 84 ARG A N 1
ATOM 655 C CA . ARG A 1 84 ? 9.442 -18.157 -1.130 1.00 40.81 84 ARG A CA 1
ATOM 656 C C . ARG A 1 84 ? 9.384 -17.084 -0.043 1.00 40.81 84 ARG A C 1
ATOM 658 O O . ARG A 1 84 ? 10.418 -16.823 0.559 1.00 40.81 84 ARG A O 1
ATOM 665 N N . PHE A 1 85 ? 8.214 -16.526 0.279 1.00 41.25 85 PHE A N 1
ATOM 666 C CA . PHE A 1 85 ? 8.070 -15.671 1.476 1.00 41.25 85 PHE A CA 1
ATOM 667 C C . PHE A 1 85 ? 7.900 -16.484 2.764 1.00 41.25 85 PHE A C 1
ATOM 669 O O . PHE A 1 85 ? 7.904 -15.923 3.854 1.00 41.25 85 PHE A O 1
ATOM 676 N N . GLN A 1 86 ? 7.790 -17.811 2.645 1.00 40.06 86 GLN A N 1
ATOM 677 C CA . GLN A 1 86 ? 7.723 -18.756 3.757 1.00 40.06 86 GLN A CA 1
ATOM 678 C C . GLN A 1 86 ? 9.074 -19.437 4.018 1.00 40.06 86 GLN A C 1
ATOM 680 O O . GLN A 1 86 ? 9.105 -20.577 4.476 1.00 40.06 86 GLN A O 1
ATOM 685 N N . HIS A 1 87 ? 10.208 -18.766 3.771 1.00 33.56 87 HIS A N 1
ATOM 686 C CA . HIS A 1 87 ? 11.496 -19.250 4.279 1.00 33.56 87 HIS A CA 1
ATOM 687 C C . HIS A 1 87 ? 11.609 -19.034 5.800 1.00 33.56 87 HIS A C 1
ATOM 689 O O . HIS A 1 87 ? 12.383 -18.225 6.294 1.00 33.56 87 HIS A O 1
ATOM 695 N N . HIS A 1 88 ? 10.809 -19.812 6.526 1.00 36.50 88 HIS A N 1
ATOM 696 C CA . HIS A 1 88 ? 11.051 -20.311 7.871 1.00 36.50 88 HIS A CA 1
ATOM 697 C C . HIS A 1 88 ? 10.264 -21.624 8.015 1.00 36.50 88 HIS A C 1
ATOM 699 O O . HIS A 1 88 ? 9.149 -21.657 8.526 1.00 36.50 88 HIS A O 1
ATOM 705 N N . GLU A 1 89 ? 10.834 -22.726 7.518 1.00 40.44 89 GLU A N 1
ATOM 706 C CA . GLU A 1 89 ? 10.378 -24.065 7.896 1.00 40.44 89 GLU A CA 1
ATOM 707 C C . GLU A 1 89 ? 10.860 -24.384 9.321 1.00 40.44 89 GLU A C 1
ATOM 709 O O . GLU A 1 89 ? 12.047 -24.264 9.628 1.00 40.44 89 GLU A O 1
ATOM 714 N N . ASN A 1 90 ? 9.919 -24.849 10.148 1.00 37.69 90 ASN A N 1
ATOM 715 C CA . ASN A 1 90 ? 10.104 -25.582 11.405 1.00 37.69 90 ASN A CA 1
ATOM 716 C C . ASN A 1 90 ? 10.827 -24.850 12.551 1.00 37.69 90 ASN A C 1
ATOM 718 O O . ASN A 1 90 ? 11.886 -25.275 13.012 1.00 37.69 90 ASN A O 1
ATOM 722 N N . ILE A 1 91 ? 10.185 -23.815 13.095 1.00 42.84 91 ILE A N 1
ATOM 723 C CA . ILE A 1 91 ? 10.320 -23.485 14.520 1.00 42.84 91 ILE A CA 1
ATOM 724 C C . ILE A 1 91 ? 9.113 -24.112 15.220 1.00 42.84 91 ILE A C 1
ATOM 726 O O . ILE A 1 91 ? 7.986 -23.948 14.761 1.00 42.84 91 ILE A O 1
ATOM 730 N N . GLU A 1 92 ? 9.358 -24.874 16.284 1.00 43.69 92 GLU A N 1
ATOM 731 C CA . GLU A 1 92 ? 8.311 -25.444 17.132 1.00 43.69 92 GLU A CA 1
ATOM 732 C C . GLU A 1 92 ? 7.262 -24.386 17.511 1.00 43.69 92 GLU A C 1
ATOM 734 O O . GLU A 1 92 ? 7.589 -23.268 17.913 1.00 43.69 92 GLU A O 1
ATOM 739 N N . ASP A 1 93 ? 6.004 -24.792 17.368 1.00 50.91 93 ASP A N 1
ATOM 740 C CA . ASP A 1 93 ? 4.752 -24.035 17.433 1.00 50.91 93 ASP A CA 1
ATOM 741 C C . ASP A 1 93 ? 4.451 -23.506 18.855 1.00 50.91 93 ASP A C 1
ATOM 743 O O . ASP A 1 93 ? 3.498 -23.905 19.518 1.00 50.91 93 ASP A O 1
ATOM 747 N N . ASN A 1 94 ? 5.333 -22.649 19.374 1.00 55.66 94 ASN A N 1
ATOM 748 C CA . ASN A 1 94 ? 5.197 -21.954 20.660 1.00 55.66 94 ASN A CA 1
ATOM 749 C C . ASN A 1 94 ? 5.495 -20.451 20.544 1.00 55.66 94 ASN A C 1
ATOM 751 O O . ASN A 1 94 ? 5.666 -19.774 21.562 1.00 55.66 94 ASN A O 1
ATOM 755 N N . ALA A 1 95 ? 5.577 -19.907 19.325 1.00 66.25 95 ALA A N 1
ATOM 756 C CA . ALA A 1 95 ? 5.619 -18.462 19.165 1.00 66.25 95 ALA A CA 1
ATOM 757 C C . ALA A 1 95 ? 4.306 -17.884 19.730 1.00 66.25 95 ALA A C 1
ATOM 759 O O . ALA A 1 95 ? 3.227 -18.320 19.320 1.00 66.25 95 ALA A O 1
ATOM 760 N N . PRO A 1 96 ? 4.361 -16.959 20.705 1.00 78.75 96 PRO A N 1
ATOM 761 C CA . PRO A 1 96 ? 3.150 -16.358 21.236 1.00 78.75 96 PRO A CA 1
ATOM 762 C C . PRO A 1 96 ? 2.410 -15.647 20.102 1.00 78.75 96 PRO A C 1
ATOM 764 O O . PRO A 1 96 ? 3.030 -14.935 19.310 1.00 78.75 96 PRO A O 1
ATOM 767 N N . LEU A 1 97 ? 1.089 -15.845 20.033 1.00 81.75 97 LEU A N 1
ATOM 768 C CA . LEU A 1 97 ? 0.234 -15.136 19.082 1.00 81.75 97 LEU A CA 1
ATOM 769 C C . LEU A 1 97 ? 0.490 -13.624 19.173 1.00 81.75 97 LEU A C 1
ATOM 771 O O . LEU A 1 97 ? 0.696 -13.112 20.284 1.00 81.75 97 LEU A O 1
ATOM 775 N N . PRO A 1 98 ? 0.454 -12.895 18.042 1.00 86.31 98 PRO A N 1
ATOM 776 C CA . PRO A 1 98 ? 0.588 -11.452 18.089 1.00 86.31 98 PRO A CA 1
ATOM 777 C C . PRO A 1 98 ? -0.533 -10.880 18.967 1.00 86.31 98 PRO A C 1
ATOM 779 O O . PRO A 1 98 ? -1.669 -11.377 18.909 1.00 86.31 98 PRO A O 1
ATOM 782 N N . PRO A 1 99 ? -0.230 -9.865 19.798 1.00 88.50 99 PRO A N 1
ATOM 783 C CA . PRO A 1 99 ? -1.227 -9.265 20.669 1.00 88.50 99 PRO A CA 1
ATOM 784 C C . PRO A 1 99 ? -2.410 -8.745 19.839 1.00 88.50 99 PRO A C 1
ATOM 786 O O . PRO A 1 99 ? -2.211 -8.332 18.689 1.00 88.50 99 PRO A O 1
ATOM 789 N N . PRO A 1 100 ? -3.633 -8.744 20.400 1.00 92.88 100 PRO A N 1
ATOM 790 C CA . PRO A 1 100 ? -4.784 -8.182 19.717 1.00 92.88 100 PRO A CA 1
ATOM 791 C C . PRO A 1 100 ? -4.528 -6.748 19.262 1.00 92.88 100 PRO A C 1
ATOM 793 O O . PRO A 1 100 ? -3.961 -5.937 20.000 1.00 92.88 100 PRO A O 1
ATOM 796 N N . TYR A 1 101 ? -4.968 -6.440 18.049 1.00 93.81 101 TYR A N 1
ATOM 797 C CA . TYR A 1 101 ? -4.939 -5.094 17.522 1.00 93.81 101 TYR A CA 1
ATOM 798 C C . TYR A 1 101 ? -5.763 -4.170 18.412 1.00 93.81 101 TYR A C 1
ATOM 800 O O . TYR A 1 101 ? -6.876 -4.501 18.818 1.00 93.81 101 TYR A O 1
ATOM 808 N N . SER A 1 102 ? -5.195 -3.004 18.699 1.00 92.25 102 SER A N 1
ATOM 809 C CA . SER A 1 102 ? -5.811 -1.974 19.524 1.00 92.25 102 SER A CA 1
ATOM 810 C C . SER A 1 102 ? -5.631 -0.626 18.833 1.00 92.25 102 SER A C 1
ATOM 812 O O . SER A 1 102 ? -4.793 0.181 19.235 1.00 92.25 102 SER A O 1
ATOM 814 N N . GLY A 1 103 ? -6.388 -0.421 17.755 1.00 92.69 103 GLY A N 1
ATOM 815 C CA . GLY A 1 103 ? -6.448 0.856 17.047 1.00 92.69 103 GLY A CA 1
ATOM 816 C C . GLY A 1 103 ? -7.314 1.896 17.773 1.00 92.69 103 GLY A C 1
ATOM 817 O O . GLY A 1 103 ? -8.053 1.549 18.700 1.00 92.69 103 GLY A O 1
ATOM 818 N N . PRO A 1 104 ? -7.242 3.174 17.366 1.00 93.81 104 PRO A N 1
ATOM 819 C CA . PRO A 1 104 ? -8.130 4.223 17.859 1.00 93.81 104 PRO A CA 1
ATOM 820 C C . PRO A 1 104 ? -9.611 3.897 17.627 1.00 93.81 104 PRO A C 1
ATOM 822 O O . PRO A 1 104 ? -9.986 3.409 16.564 1.00 93.81 104 PRO A O 1
ATOM 825 N N . ILE A 1 105 ? -10.457 4.203 18.609 1.00 92.19 105 ILE A N 1
ATOM 826 C CA . ILE A 1 105 ? -11.907 3.975 18.548 1.00 92.19 105 ILE A CA 1
ATOM 827 C C . ILE A 1 105 ? -12.603 5.341 18.460 1.00 92.19 105 ILE A C 1
ATOM 829 O O . ILE A 1 105 ? -12.280 6.228 19.260 1.00 92.19 105 ILE A O 1
ATOM 833 N N . PRO A 1 106 ? -13.545 5.547 17.522 1.00 85.38 106 PRO A N 1
ATOM 834 C CA . PRO A 1 106 ? -14.258 6.810 17.410 1.00 85.38 106 PRO A CA 1
ATOM 835 C C . PRO A 1 106 ? -15.173 7.012 18.621 1.00 85.38 106 PRO A C 1
ATOM 837 O O . PRO A 1 106 ? -15.761 6.066 19.150 1.00 85.38 106 PRO A O 1
ATOM 840 N N . GLN A 1 107 ? -15.326 8.260 19.072 1.00 81.12 107 GLN A N 1
ATOM 841 C CA . GLN A 1 107 ? -16.300 8.547 20.126 1.00 81.12 107 GLN A CA 1
ATOM 842 C C . GLN A 1 107 ? -17.724 8.303 19.605 1.00 81.12 107 GLN A C 1
ATOM 844 O O . GLN A 1 107 ? -18.023 8.732 18.488 1.00 81.12 107 GLN A O 1
ATOM 849 N N . PRO A 1 108 ? -18.615 7.671 20.394 1.00 73.12 108 PRO A N 1
ATOM 850 C CA . PRO A 1 108 ? -19.957 7.306 19.958 1.00 73.12 108 PRO A CA 1
ATOM 851 C C . PRO A 1 108 ? -20.865 8.542 19.905 1.00 73.12 108 PRO A C 1
ATOM 853 O O . PRO A 1 108 ? -21.636 8.823 20.822 1.00 73.12 108 PRO A O 1
ATOM 856 N N . THR A 1 109 ? -20.760 9.301 18.820 1.00 77.62 109 THR A N 1
ATOM 857 C CA . THR A 1 109 ? -21.620 10.443 18.497 1.00 77.62 109 THR A CA 1
ATOM 858 C C . THR A 1 109 ? -22.303 10.197 17.154 1.00 77.62 109 THR A C 1
ATOM 860 O O . THR A 1 109 ? -21.812 9.432 16.326 1.00 77.62 109 THR A O 1
ATOM 863 N N . SER A 1 110 ? -23.444 10.850 16.909 1.00 68.75 110 SER A N 1
ATOM 864 C CA . SER A 1 110 ? -24.133 10.764 15.611 1.00 68.75 110 SER A CA 1
ATOM 865 C C . SER A 1 110 ? -23.281 11.281 14.451 1.00 68.75 110 SER A C 1
ATOM 867 O O . SER A 1 110 ? -23.480 10.865 13.317 1.00 68.75 110 SER A O 1
ATOM 869 N N . GLU A 1 111 ? -22.341 12.182 14.739 1.00 72.88 111 GLU A N 1
ATOM 870 C CA . GLU A 1 111 ? -21.412 12.747 13.758 1.00 72.88 111 GLU A CA 1
ATOM 871 C C . GLU A 1 111 ? -20.322 11.748 13.354 1.00 72.88 111 GLU A C 1
ATOM 873 O O . GLU A 1 111 ? -19.850 11.817 12.229 1.00 72.88 111 GLU A O 1
ATOM 878 N N . ASN A 1 112 ? -19.990 10.779 14.215 1.00 78.62 112 ASN A N 1
ATOM 879 C CA . ASN A 1 112 ? -18.974 9.752 13.960 1.00 78.62 112 ASN A CA 1
ATOM 880 C C . ASN A 1 112 ? -19.572 8.415 13.491 1.00 78.62 112 ASN A C 1
ATOM 882 O O . ASN A 1 112 ? -18.916 7.373 13.566 1.00 78.62 112 ASN A O 1
ATOM 886 N N . ALA A 1 113 ? -20.834 8.414 13.056 1.00 81.38 113 ALA A N 1
ATOM 887 C CA . ALA A 1 113 ? -21.472 7.208 12.553 1.00 81.38 113 ALA A CA 1
ATOM 888 C C . ALA A 1 113 ? -20.776 6.717 11.266 1.00 81.38 113 ALA A C 1
ATOM 890 O O . ALA A 1 113 ? -20.359 7.540 10.445 1.00 81.38 113 ALA A O 1
ATOM 891 N N . PRO A 1 114 ? -20.673 5.392 11.052 1.00 85.38 114 PRO A N 1
ATOM 892 C CA . PRO A 1 114 ? -20.168 4.850 9.798 1.00 85.38 114 PRO A CA 1
ATOM 893 C C . PRO A 1 114 ? -20.974 5.356 8.600 1.00 85.38 114 PRO A C 1
ATOM 895 O O . PRO A 1 114 ? -22.202 5.273 8.591 1.00 85.38 114 PRO A O 1
ATOM 898 N N . LEU A 1 115 ? -20.268 5.845 7.584 1.00 86.19 115 LEU A N 1
ATOM 899 C CA . LEU A 1 115 ? -20.838 6.305 6.317 1.00 86.19 115 LEU A CA 1
ATOM 900 C C . LEU A 1 115 ? -21.155 5.130 5.386 1.00 86.19 115 LEU A C 1
ATOM 902 O O . LEU A 1 115 ? -22.086 5.189 4.591 1.00 86.19 115 LEU A O 1
ATOM 906 N N . GLY A 1 116 ? -20.387 4.048 5.503 1.00 85.38 116 GLY A N 1
ATOM 907 C CA . GLY A 1 116 ? -20.552 2.834 4.716 1.00 85.38 116 GLY A CA 1
ATOM 908 C C . GLY A 1 116 ? -19.558 1.761 5.141 1.00 85.38 116 GLY A C 1
ATOM 909 O O . GLY A 1 116 ? -18.616 2.032 5.885 1.00 85.38 116 GLY A O 1
ATOM 910 N N . GLY A 1 117 ? -19.762 0.532 4.677 1.00 86.81 117 GLY A N 1
ATOM 911 C CA . GLY A 1 117 ? -18.880 -0.580 5.009 1.00 86.81 117 GLY A CA 1
ATOM 912 C C . GLY A 1 117 ? -19.084 -1.800 4.125 1.00 86.81 117 GLY A C 1
ATOM 913 O O . GLY A 1 117 ? -20.025 -1.870 3.334 1.00 86.81 117 GLY A O 1
ATOM 914 N N . ILE A 1 118 ? -18.178 -2.760 4.257 1.00 88.94 118 ILE A N 1
ATOM 915 C CA . ILE A 1 118 ? -18.220 -4.043 3.566 1.00 88.94 118 ILE A CA 1
ATOM 916 C C . ILE A 1 118 ? -17.791 -5.155 4.517 1.00 88.94 118 ILE A C 1
ATOM 918 O O . ILE A 1 118 ? -16.852 -4.993 5.291 1.00 88.94 118 ILE A O 1
ATOM 922 N N . SER A 1 119 ? -18.445 -6.307 4.405 1.00 89.62 119 SER A N 1
ATOM 923 C CA . SER A 1 119 ? -17.959 -7.526 5.038 1.00 89.62 119 SER A CA 1
ATOM 924 C C . SER A 1 119 ? -16.917 -8.207 4.154 1.00 89.62 119 SER A C 1
ATOM 926 O O . SER A 1 119 ? -17.157 -8.478 2.974 1.00 89.62 119 SER A O 1
ATOM 928 N N . VAL A 1 120 ? -15.757 -8.504 4.726 1.00 89.19 120 VAL A N 1
ATOM 929 C CA . VAL A 1 120 ? -14.699 -9.314 4.121 1.00 89.19 120 VAL A CA 1
ATOM 930 C C . VAL A 1 120 ? -14.704 -10.671 4.820 1.00 89.19 120 VAL A C 1
ATOM 932 O O . VAL A 1 120 ? -13.775 -11.035 5.538 1.00 89.19 120 VAL A O 1
ATOM 935 N N . GLY A 1 121 ? -15.789 -11.427 4.621 1.00 84.81 121 GLY A N 1
ATOM 936 C CA . GLY A 1 121 ? -16.089 -12.639 5.395 1.00 84.81 121 GLY A CA 1
ATOM 937 C C . GLY A 1 121 ? -15.012 -13.729 5.351 1.00 84.81 121 GLY A C 1
ATOM 938 O O . GLY A 1 121 ? -14.898 -14.520 6.281 1.00 84.81 121 GLY A O 1
ATOM 939 N N . GLU A 1 122 ? -14.169 -13.757 4.319 1.00 86.81 122 GLU A N 1
ATOM 940 C CA . GLU A 1 122 ? -13.021 -14.674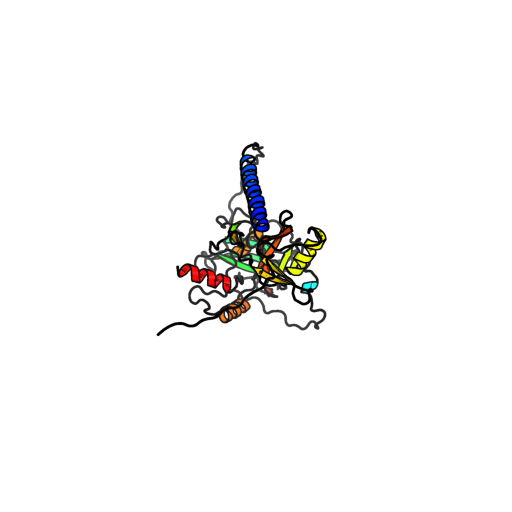 4.251 1.00 86.81 122 GLU A CA 1
ATOM 941 C C . GLU A 1 122 ? -11.898 -14.337 5.237 1.00 86.81 122 GLU A C 1
ATOM 943 O O . GLU A 1 122 ? -11.107 -15.209 5.594 1.00 86.81 122 GLU A O 1
ATOM 948 N N . LEU A 1 123 ? -11.827 -13.076 5.663 1.00 91.62 123 LEU A N 1
ATOM 949 C CA . LEU A 1 123 ? -10.921 -12.599 6.702 1.00 91.62 123 LEU A CA 1
ATOM 950 C C . LEU A 1 123 ? -11.597 -12.564 8.078 1.00 91.62 123 LEU A C 1
ATOM 952 O O . LEU A 1 123 ? -10.917 -12.336 9.074 1.00 91.62 123 LEU A O 1
ATOM 956 N N . GLY A 1 124 ? -12.918 -12.770 8.137 1.00 92.62 124 GLY A N 1
ATOM 957 C CA . GLY A 1 124 ? -13.707 -12.615 9.358 1.00 92.62 124 GLY A CA 1
ATOM 958 C C . GLY A 1 124 ? -13.767 -11.171 9.860 1.00 92.62 124 GLY A C 1
ATOM 959 O O . GLY A 1 124 ? -13.855 -10.954 11.067 1.00 92.62 124 GLY A O 1
ATOM 960 N N . LEU A 1 125 ? -13.657 -10.197 8.951 1.00 93.25 125 LEU A N 1
ATOM 961 C CA . LEU A 1 125 ? -13.643 -8.771 9.270 1.00 93.25 125 LEU A CA 1
ATOM 962 C C . LEU A 1 125 ? -14.760 -8.032 8.548 1.00 93.25 125 LEU A C 1
ATOM 964 O O . LEU A 1 125 ? -14.960 -8.227 7.350 1.00 93.25 125 LEU A O 1
ATOM 968 N N . ASP A 1 126 ? -15.379 -7.091 9.247 1.00 92.31 126 ASP A N 1
ATOM 969 C CA . ASP A 1 126 ? -16.180 -6.040 8.645 1.00 92.31 126 ASP A CA 1
ATOM 970 C C . ASP A 1 126 ? -15.363 -4.747 8.640 1.00 92.31 126 ASP A C 1
ATOM 972 O O . ASP A 1 126 ? -14.788 -4.333 9.651 1.00 92.31 126 ASP A O 1
ATOM 976 N N . LEU A 1 127 ? -15.278 -4.126 7.468 1.00 93.06 127 LEU A N 1
ATOM 977 C CA . LEU A 1 127 ? -14.589 -2.863 7.260 1.00 93.06 127 LEU A CA 1
ATOM 978 C C . LEU A 1 127 ? -15.613 -1.746 7.124 1.00 93.06 127 LEU A C 1
ATOM 980 O O . LEU A 1 127 ? -16.611 -1.901 6.421 1.00 93.06 127 LEU A O 1
ATOM 984 N N . ALA A 1 128 ? -15.349 -0.605 7.743 1.00 91.88 128 ALA A N 1
ATOM 985 C CA . ALA A 1 128 ? -16.229 0.553 7.679 1.00 91.88 128 ALA A CA 1
ATOM 986 C C . ALA A 1 128 ? -15.440 1.840 7.461 1.00 91.88 128 ALA A C 1
ATOM 988 O O . ALA A 1 128 ? -14.280 1.943 7.848 1.00 91.88 128 ALA A O 1
ATOM 989 N N . VAL A 1 129 ? -16.084 2.831 6.857 1.00 91.44 129 VAL A N 1
ATOM 990 C CA . VAL A 1 129 ? -15.548 4.183 6.722 1.00 91.44 129 VAL A CA 1
ATOM 991 C C . VAL A 1 129 ? -16.349 5.110 7.617 1.00 91.44 129 VAL A C 1
ATOM 993 O O . VAL A 1 129 ? -17.578 5.100 7.585 1.00 91.44 129 VAL A O 1
ATOM 996 N N . ALA A 1 130 ? -15.652 5.900 8.420 1.00 90.62 130 ALA A N 1
ATOM 997 C CA . ALA A 1 130 ? -16.229 6.889 9.325 1.00 90.62 130 ALA A CA 1
ATOM 998 C C . ALA A 1 130 ? -15.274 8.092 9.426 1.00 90.62 130 ALA A C 1
ATOM 1000 O O . ALA A 1 130 ? -14.152 8.003 8.925 1.00 90.62 130 ALA A O 1
ATOM 1001 N N . PRO A 1 131 ? -15.668 9.220 10.038 1.00 91.62 131 PRO A N 1
ATOM 1002 C CA . PRO A 1 131 ? -14.735 10.308 10.329 1.00 91.62 131 PRO A CA 1
ATOM 1003 C C . PRO A 1 131 ? -13.518 9.812 11.111 1.00 91.62 131 PRO A C 1
ATOM 1005 O O . PRO A 1 131 ? -13.678 9.087 12.091 1.00 91.62 131 PRO A O 1
ATOM 1008 N N . SER A 1 132 ? -12.319 10.192 10.666 1.00 91.75 132 SER A N 1
ATOM 1009 C CA . SER A 1 132 ? -11.064 9.741 11.273 1.00 91.75 132 SER A CA 1
ATOM 1010 C C . SER A 1 132 ? -10.917 10.259 12.701 1.00 91.75 132 SER A C 1
ATOM 1012 O O . SER A 1 132 ? -11.259 11.402 13.013 1.00 91.75 132 SER A O 1
ATOM 1014 N N . THR A 1 133 ? -10.333 9.433 13.566 1.00 90.38 133 THR A N 1
ATOM 1015 C CA . THR A 1 133 ? -9.984 9.837 14.931 1.00 90.38 133 THR A CA 1
ATOM 1016 C C . THR A 1 133 ? -8.668 10.608 15.010 1.00 90.38 133 THR A C 1
ATOM 1018 O O . THR A 1 133 ? -8.443 11.312 15.995 1.00 90.38 133 THR A O 1
ATOM 1021 N N . VAL A 1 134 ? -7.801 10.479 13.999 1.00 86.56 134 VAL A N 1
ATOM 1022 C CA . VAL A 1 134 ? -6.447 11.058 14.000 1.00 86.56 134 VAL A CA 1
ATOM 1023 C C . VAL A 1 134 ? -6.242 12.160 12.965 1.00 86.56 134 VAL A C 1
ATOM 1025 O O . VAL A 1 134 ? -5.329 12.965 13.125 1.00 86.56 134 VAL A O 1
ATOM 1028 N N . ALA A 1 135 ? -7.082 12.223 11.929 1.00 86.00 135 ALA A N 1
ATOM 1029 C CA . ALA A 1 135 ? -7.014 13.218 10.863 1.00 86.00 135 ALA A CA 1
ATOM 1030 C C . ALA A 1 135 ? -8.281 14.099 10.884 1.00 86.00 135 ALA A C 1
ATOM 1032 O O . ALA A 1 135 ? -9.289 13.742 10.266 1.00 86.00 135 ALA A O 1
ATOM 1033 N N . PRO A 1 136 ? -8.272 15.242 11.604 1.00 82.56 136 PRO A N 1
ATOM 1034 C CA . PRO A 1 136 ? -9.445 16.103 11.737 1.00 82.56 136 PRO A CA 1
ATOM 1035 C C . PRO A 1 136 ? -10.008 16.536 10.378 1.00 82.56 136 PRO A C 1
ATOM 1037 O O . PRO A 1 136 ? -9.279 17.047 9.533 1.00 82.56 136 PRO A O 1
ATOM 1040 N N . GLY A 1 137 ? -11.315 16.352 10.179 1.00 84.31 137 GLY A N 1
ATOM 1041 C CA . GLY A 1 137 ? -11.996 16.700 8.924 1.00 84.31 137 GLY A CA 1
ATOM 1042 C C . GLY A 1 137 ? -11.808 15.692 7.783 1.00 84.31 137 GLY A C 1
ATOM 1043 O O . GLY A 1 137 ? -12.367 15.905 6.711 1.00 84.31 137 GLY A O 1
ATOM 1044 N N . SER A 1 138 ? -11.072 14.601 8.011 1.00 88.31 138 SER A N 1
ATOM 1045 C CA . SER A 1 138 ? -10.885 13.506 7.057 1.00 88.31 138 SER A CA 1
ATOM 1046 C C . SER A 1 138 ? -11.658 12.250 7.473 1.00 88.31 138 SER A C 1
ATOM 1048 O O . SER A 1 138 ? -12.243 12.171 8.557 1.00 88.31 138 SER A O 1
ATOM 1050 N N . LEU A 1 139 ? -11.661 11.248 6.599 1.00 91.12 139 LEU A N 1
ATOM 1051 C CA . LEU A 1 139 ? -12.253 9.935 6.838 1.00 91.12 139 LEU A CA 1
ATOM 1052 C C . LEU A 1 139 ? -11.172 8.911 7.189 1.00 91.12 139 LEU A C 1
ATOM 1054 O O . LEU A 1 139 ? -10.036 9.012 6.733 1.00 91.12 139 LEU A O 1
ATOM 1058 N N . GLY A 1 140 ? -11.546 7.931 8.005 1.00 92.94 140 GLY A N 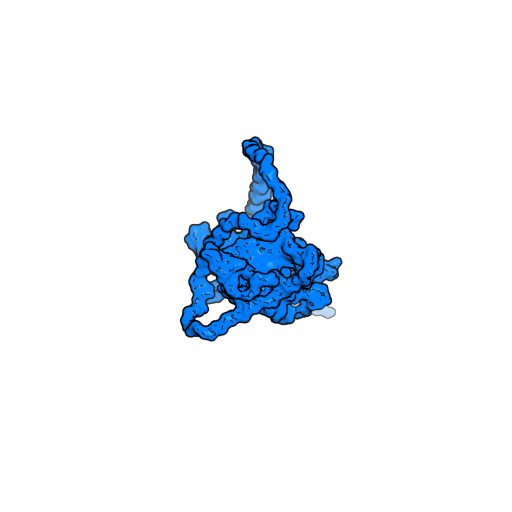1
ATOM 1059 C CA . GLY A 1 140 ? -10.734 6.804 8.446 1.00 92.94 140 GLY A CA 1
ATOM 1060 C C . GLY A 1 140 ? -11.324 5.472 7.981 1.00 92.94 140 GLY A C 1
ATOM 1061 O O . GLY A 1 140 ? -12.542 5.326 7.850 1.00 92.94 140 GLY A O 1
ATOM 1062 N N . LEU A 1 141 ? -10.455 4.489 7.750 1.00 94.56 141 LEU A N 1
ATOM 1063 C CA . LEU A 1 141 ? -10.825 3.093 7.546 1.00 94.56 141 LEU A CA 1
ATOM 1064 C C . LEU A 1 141 ? -10.808 2.371 8.889 1.00 94.56 141 LEU A C 1
ATOM 1066 O O . LEU A 1 141 ? -9.792 2.375 9.572 1.00 94.56 141 LEU A O 1
ATOM 1070 N N . TYR A 1 142 ? -11.892 1.691 9.225 1.00 94.75 142 TYR A N 1
ATOM 1071 C CA . TYR A 1 142 ? -12.060 0.958 10.471 1.00 94.75 142 TYR A CA 1
ATOM 1072 C C . TYR A 1 142 ? -12.256 -0.529 10.207 1.00 94.75 142 TYR A C 1
ATOM 1074 O O . TYR A 1 142 ? -12.824 -0.907 9.182 1.00 94.75 142 TYR A O 1
ATOM 1082 N N . ALA A 1 143 ? -11.828 -1.360 11.154 1.00 94.94 143 ALA A N 1
ATOM 1083 C CA . ALA A 1 143 ? -12.095 -2.791 11.170 1.00 94.94 143 ALA A CA 1
ATOM 1084 C C . ALA A 1 143 ? -12.758 -3.216 12.485 1.00 94.94 143 ALA A C 1
ATOM 1086 O O . ALA A 1 143 ? -12.454 -2.687 13.557 1.00 94.94 143 ALA A O 1
ATOM 1087 N N . VAL A 1 144 ? -13.630 -4.213 12.388 1.00 93.44 144 VAL A N 1
ATOM 1088 C CA . VAL A 1 144 ? -14.210 -4.967 13.504 1.00 93.44 144 VAL A CA 1
ATOM 1089 C C . VAL A 1 144 ? -14.331 -6.432 13.079 1.00 93.44 144 VAL A C 1
ATOM 1091 O O . VAL A 1 144 ? -14.392 -6.725 11.884 1.00 93.44 144 VAL A O 1
ATOM 1094 N N . LEU A 1 145 ? -14.324 -7.369 14.025 1.00 93.62 145 LEU A N 1
ATOM 1095 C CA . LEU A 1 145 ? -14.649 -8.761 13.712 1.00 93.6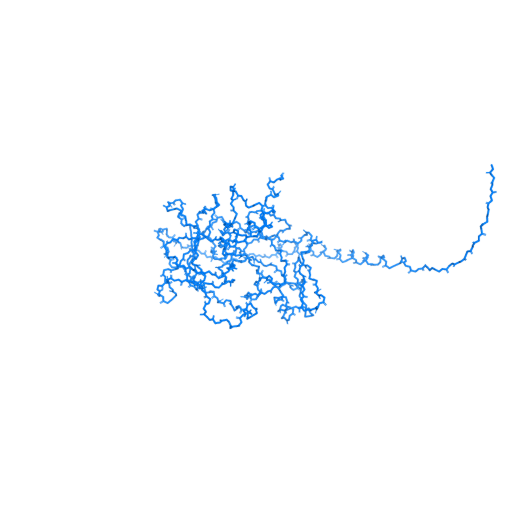2 145 LEU A CA 1
ATOM 1096 C C . LEU A 1 145 ? -16.084 -8.868 13.200 1.00 93.62 145 LEU A C 1
ATOM 1098 O O . LEU A 1 145 ? -16.994 -8.292 13.797 1.00 93.62 145 LEU A O 1
ATOM 1102 N N . SER A 1 146 ? -16.277 -9.650 12.140 1.00 90.44 146 SER A N 1
ATOM 1103 C CA . SER A 1 146 ? -17.616 -9.982 11.659 1.00 90.44 146 SER A CA 1
ATOM 1104 C C . SER A 1 146 ? -18.384 -10.777 12.717 1.00 90.44 146 SER A C 1
ATOM 1106 O O . SER A 1 146 ? -17.820 -11.628 13.406 1.00 90.44 146 SER A O 1
ATOM 1108 N N . GLU A 1 147 ? -19.694 -10.541 12.814 1.00 84.50 147 GLU A N 1
ATOM 1109 C CA . GLU A 1 147 ? -20.556 -11.221 13.796 1.00 84.50 147 GLU A CA 1
ATOM 1110 C C . GLU A 1 147 ? -20.566 -12.748 13.622 1.00 84.50 147 GLU A C 1
ATOM 1112 O O . GLU A 1 147 ? -20.640 -13.494 14.603 1.00 84.50 147 GLU A O 1
ATOM 1117 N N . ALA A 1 148 ? -20.476 -13.215 12.374 1.00 80.88 148 ALA A N 1
ATOM 1118 C CA . ALA A 1 148 ? -20.457 -14.628 12.032 1.00 80.88 148 ALA A CA 1
ATOM 1119 C C . ALA A 1 148 ? -19.491 -14.928 10.879 1.00 80.88 148 ALA A C 1
ATOM 1121 O O . ALA A 1 148 ? -19.340 -14.148 9.938 1.00 80.88 148 ALA A O 1
ATOM 1122 N N . ALA A 1 149 ? -18.868 -16.102 10.943 1.00 77.62 149 ALA A N 1
ATOM 1123 C CA . ALA A 1 149 ? -18.107 -16.697 9.861 1.00 77.62 149 ALA A CA 1
ATOM 1124 C C . ALA A 1 149 ? -19.023 -17.102 8.700 1.00 77.62 149 ALA A C 1
ATOM 1126 O O . ALA A 1 149 ? -20.252 -17.130 8.799 1.00 77.62 149 ALA A O 1
ATOM 1127 N N . THR A 1 150 ? -18.408 -17.487 7.584 1.00 72.31 150 THR A N 1
ATOM 1128 C CA . THR A 1 150 ? -19.120 -17.948 6.381 1.00 72.31 150 THR A CA 1
ATOM 1129 C C . THR A 1 150 ? -19.977 -19.198 6.606 1.00 72.31 150 THR A C 1
ATOM 1131 O O . THR A 1 150 ? -20.905 -19.437 5.835 1.00 72.31 150 THR A O 1
ATOM 1134 N N . ASP A 1 151 ? -19.709 -19.978 7.655 1.00 75.19 151 ASP A N 1
ATOM 1135 C CA . ASP A 1 151 ? -20.506 -21.137 8.069 1.00 75.19 151 ASP A CA 1
ATOM 1136 C C . ASP A 1 151 ? -21.565 -20.816 9.145 1.00 75.19 151 ASP A C 1
ATOM 1138 O O . ASP A 1 151 ? -22.284 -21.713 9.590 1.00 75.19 151 ASP A O 1
ATOM 1142 N N . GLY A 1 152 ? -21.693 -19.545 9.544 1.00 75.00 152 GLY A N 1
ATOM 1143 C CA . GLY A 1 152 ? -22.640 -19.074 10.555 1.00 75.00 152 GLY A CA 1
ATOM 1144 C C . GLY A 1 152 ? -22.169 -19.216 12.006 1.00 75.00 152 GLY A C 1
ATOM 1145 O O . GLY A 1 152 ? -22.936 -18.895 12.914 1.00 75.00 152 GLY A O 1
ATOM 1146 N N . SER A 1 153 ? -20.944 -19.690 12.256 1.00 80.75 153 SER A N 1
ATOM 1147 C CA . SER A 1 153 ? -20.360 -19.719 13.603 1.00 80.75 153 SER A CA 1
ATOM 1148 C C . SER A 1 153 ? -19.888 -18.331 14.053 1.00 80.75 153 SER A C 1
ATOM 1150 O O . SER A 1 153 ? -19.503 -17.505 13.232 1.00 80.75 153 SER A O 1
ATOM 1152 N N . ALA A 1 154 ? -19.929 -18.045 15.356 1.00 84.81 154 ALA A N 1
ATOM 1153 C CA . ALA A 1 154 ? -19.448 -16.768 15.885 1.00 84.81 154 ALA A CA 1
ATOM 1154 C C . ALA A 1 154 ? -17.918 -16.664 15.771 1.00 84.81 154 ALA A C 1
ATOM 1156 O O . ALA A 1 154 ? -17.209 -17.621 16.088 1.00 84.81 154 ALA A O 1
ATOM 1157 N N . ILE A 1 155 ? -17.413 -15.495 15.368 1.00 86.38 155 ILE A N 1
ATOM 1158 C CA . ILE A 1 155 ? -15.970 -15.235 15.298 1.00 86.38 155 ILE A CA 1
ATOM 1159 C C . ILE A 1 155 ? -15.516 -14.570 16.597 1.00 86.38 155 ILE A C 1
ATOM 1161 O O . ILE A 1 155 ? -15.859 -13.425 16.881 1.00 86.38 155 ILE A O 1
ATOM 1165 N N . GLU A 1 156 ? -14.727 -15.289 17.395 1.00 89.69 156 GLU A N 1
ATOM 1166 C CA . GLU A 1 156 ? -14.144 -14.744 18.630 1.00 89.69 156 GLU A CA 1
ATOM 1167 C C . GLU A 1 156 ? -12.810 -14.031 18.378 1.00 89.69 156 GLU A C 1
ATOM 1169 O O . GLU A 1 156 ? -12.462 -13.078 19.074 1.00 89.69 156 GLU A O 1
ATOM 1174 N N . SER A 1 157 ? -12.050 -14.496 17.384 1.00 91.81 157 SER A N 1
ATOM 1175 C CA . SER A 1 157 ? -10.803 -13.871 16.953 1.00 91.81 157 SER A CA 1
ATOM 1176 C C . SER A 1 157 ? -10.443 -14.257 15.521 1.00 91.81 157 SER A C 1
ATOM 1178 O O . SER A 1 157 ? -10.824 -15.326 15.042 1.00 91.81 157 SER A O 1
ATOM 1180 N N . ALA A 1 158 ? -9.682 -13.395 14.852 1.00 92.75 158 ALA A N 1
ATOM 1181 C CA . ALA A 1 158 ? -9.110 -13.644 13.536 1.00 92.75 158 ALA A CA 1
ATOM 1182 C C . ALA A 1 158 ? -7.636 -13.223 13.533 1.00 92.75 158 ALA A C 1
ATOM 1184 O O . ALA A 1 158 ? -7.324 -12.033 13.604 1.00 92.75 158 ALA A O 1
ATOM 1185 N N . THR A 1 159 ? -6.720 -14.190 13.453 1.00 95.12 159 THR A N 1
ATOM 1186 C CA . THR A 1 159 ? -5.287 -13.922 13.266 1.00 95.12 159 THR A CA 1
ATOM 1187 C C . THR A 1 159 ? -4.949 -14.007 11.786 1.00 95.12 159 THR A C 1
ATOM 1189 O O . THR A 1 159 ? -5.051 -15.067 11.167 1.00 95.12 159 THR A O 1
ATOM 1192 N N . LEU A 1 160 ? -4.556 -12.872 11.219 1.00 94.94 160 LEU A N 1
ATOM 1193 C CA . LEU A 1 160 ? -4.222 -12.722 9.813 1.00 94.94 160 LEU A CA 1
ATOM 1194 C C . LEU A 1 160 ? -2.706 -12.560 9.659 1.00 94.94 160 LEU A C 1
ATOM 1196 O O . LEU A 1 160 ? -2.115 -11.743 10.369 1.00 94.94 160 LEU A O 1
ATOM 1200 N N . PRO A 1 161 ? -2.068 -13.307 8.745 1.00 94.56 161 PRO A N 1
ATOM 1201 C CA . PRO A 1 161 ? -0.635 -13.193 8.529 1.00 94.56 161 PRO A CA 1
ATOM 1202 C C . PRO A 1 161 ? -0.271 -11.881 7.828 1.00 94.56 161 PRO A C 1
ATOM 1204 O O . PRO A 1 161 ? -1.085 -11.280 7.113 1.00 94.56 161 PRO A O 1
ATOM 1207 N N . ALA A 1 162 ? 0.988 -11.480 7.972 1.00 92.25 162 ALA A N 1
ATOM 1208 C CA . ALA A 1 162 ? 1.598 -10.414 7.203 1.00 92.25 162 ALA A CA 1
ATOM 1209 C C . ALA A 1 162 ? 1.340 -10.604 5.704 1.00 92.25 162 ALA A C 1
ATOM 1211 O O . ALA A 1 162 ? 1.242 -11.718 5.183 1.00 92.25 162 ALA A O 1
ATOM 1212 N N . PHE A 1 163 ? 1.225 -9.481 5.007 1.00 93.56 163 PHE A N 1
ATOM 1213 C CA . PHE A 1 163 ? 0.924 -9.389 3.587 1.00 93.56 163 PHE A CA 1
ATOM 1214 C C . PHE A 1 163 ? -0.440 -9.944 3.141 1.00 93.56 163 PHE A C 1
ATOM 1216 O O . PHE A 1 163 ? -0.697 -10.067 1.940 1.00 93.56 163 PHE A O 1
ATOM 1223 N N . THR A 1 164 ? -1.356 -10.219 4.076 1.00 94.81 164 THR A N 1
ATOM 1224 C CA . THR A 1 164 ? -2.763 -10.480 3.740 1.00 94.81 164 THR A CA 1
ATOM 1225 C C . THR A 1 164 ? -3.354 -9.283 2.997 1.00 94.81 164 THR A C 1
ATOM 1227 O O . THR A 1 164 ? -3.270 -8.152 3.476 1.00 94.81 164 THR A O 1
ATOM 1230 N N . LEU A 1 165 ? -3.964 -9.528 1.834 1.00 93.56 165 LEU A N 1
ATOM 1231 C CA . LEU A 1 165 ? -4.679 -8.513 1.060 1.00 93.56 165 LEU A CA 1
ATOM 1232 C C . LEU A 1 165 ? -5.979 -8.130 1.769 1.00 93.56 165 LEU A C 1
ATOM 1234 O O . LEU A 1 165 ? -6.876 -8.961 1.877 1.00 93.56 165 LEU A O 1
ATOM 1238 N N . LEU A 1 166 ? -6.091 -6.871 2.193 1.00 92.44 166 LEU A N 1
ATOM 1239 C CA . LEU A 1 166 ? -7.331 -6.332 2.759 1.00 92.44 166 LEU A CA 1
ATOM 1240 C C . LEU A 1 166 ? -8.271 -5.826 1.666 1.00 92.44 166 LEU A C 1
ATOM 1242 O O . LEU A 1 166 ? -9.485 -5.990 1.741 1.00 92.44 166 LEU A O 1
ATOM 1246 N N . GLY A 1 167 ? -7.702 -5.203 0.636 1.00 92.00 167 GLY A N 1
ATOM 1247 C CA . GLY A 1 167 ? -8.469 -4.590 -0.431 1.00 92.00 167 GLY A CA 1
ATOM 1248 C C . GLY A 1 167 ? -7.607 -3.710 -1.317 1.00 92.00 167 GLY A C 1
ATOM 1249 O O . GLY A 1 167 ? -6.375 -3.737 -1.278 1.00 92.00 167 GLY A O 1
ATOM 1250 N N . GLY A 1 168 ? -8.274 -2.934 -2.154 1.00 92.69 168 GLY A N 1
ATOM 1251 C CA . GLY A 1 168 ? -7.617 -1.960 -2.997 1.00 92.69 168 GLY A CA 1
ATOM 1252 C C . GLY A 1 168 ? -7.370 -0.629 -2.305 1.00 92.69 168 GLY A C 1
ATOM 1253 O O . GLY A 1 168 ? -8.219 -0.183 -1.536 1.00 92.69 168 GLY A O 1
ATOM 1254 N N . TYR A 1 169 ? -6.241 0.017 -2.622 1.00 94.06 169 TYR A N 1
ATOM 1255 C CA . TYR A 1 169 ? -6.037 1.416 -2.257 1.00 94.06 169 TYR A CA 1
ATOM 1256 C C . TYR A 1 169 ? -6.906 2.297 -3.148 1.00 94.06 169 TYR A C 1
ATOM 1258 O O . TYR A 1 169 ? -7.878 2.875 -2.681 1.00 94.06 169 TYR A O 1
ATOM 1266 N N . SER A 1 170 ? -6.644 2.286 -4.455 1.00 92.19 170 SER A N 1
ATOM 1267 C CA . SER A 1 170 ? -7.594 2.733 -5.470 1.00 92.19 170 SER A CA 1
ATOM 1268 C C . SER A 1 170 ? -7.323 2.019 -6.775 1.00 92.19 170 SER A C 1
ATOM 1270 O O . SER A 1 170 ? -6.191 2.007 -7.246 1.00 92.19 170 SER A O 1
ATOM 1272 N N . ARG A 1 171 ? -8.359 1.457 -7.396 1.00 90.00 171 ARG A N 1
ATOM 1273 C CA . ARG A 1 171 ? -8.230 0.867 -8.734 1.00 90.00 171 ARG A CA 1
ATOM 1274 C C . ARG A 1 171 ? -8.168 1.903 -9.856 1.00 90.00 171 ARG A C 1
ATOM 1276 O O . ARG A 1 171 ? -7.636 1.599 -10.919 1.00 90.00 171 ARG A O 1
ATOM 1283 N N . HIS A 1 172 ? -8.755 3.074 -9.642 1.00 89.62 172 HIS A N 1
ATOM 1284 C CA . HIS A 1 172 ? -8.848 4.120 -10.653 1.00 89.62 172 HIS A CA 1
ATOM 1285 C C . HIS A 1 172 ? -8.111 5.369 -10.183 1.00 89.62 172 HIS A C 1
ATOM 1287 O O . HIS A 1 172 ? -8.102 5.687 -8.991 1.00 89.62 172 HIS A O 1
ATOM 1293 N N . GLY A 1 173 ? -7.468 6.027 -11.130 1.00 91.50 173 GLY A N 1
ATOM 1294 C CA . GLY A 1 173 ? -6.620 7.177 -10.902 1.00 91.50 173 GLY A CA 1
ATOM 1295 C C . GLY A 1 173 ? -5.821 7.487 -12.155 1.00 91.50 173 GLY A C 1
ATOM 1296 O O . GLY A 1 173 ? -5.966 6.827 -13.192 1.00 91.50 173 GLY A O 1
ATOM 1297 N N . ILE A 1 174 ? -4.955 8.481 -12.038 1.00 93.50 174 ILE A N 1
ATOM 1298 C CA . ILE A 1 174 ? -4.094 8.953 -13.116 1.00 93.50 174 ILE A CA 1
ATOM 1299 C C . ILE A 1 174 ? -2.635 8.882 -12.683 1.00 93.50 174 ILE A C 1
ATOM 1301 O O . ILE A 1 174 ? -2.292 9.190 -11.544 1.00 93.50 174 ILE A O 1
ATOM 1305 N N . PHE A 1 175 ? -1.766 8.474 -13.606 1.00 93.81 175 PHE A N 1
ATOM 1306 C CA . PHE A 1 175 ? -0.327 8.556 -13.399 1.00 93.81 175 PHE A CA 1
ATOM 1307 C C . PHE A 1 175 ? 0.183 9.921 -13.848 1.00 93.81 175 PHE A C 1
ATOM 1309 O O . PHE A 1 175 ? -0.109 10.374 -14.955 1.00 93.81 175 PHE A O 1
ATOM 1316 N N . GLN A 1 176 ? 0.971 10.551 -12.990 1.00 92.12 176 GLN A N 1
ATOM 1317 C CA . GLN A 1 176 ? 1.569 11.853 -13.207 1.00 92.12 176 GLN A CA 1
ATOM 1318 C C . GLN A 1 176 ? 3.070 11.822 -12.922 1.00 92.12 176 GLN A C 1
ATOM 1320 O O . GLN A 1 176 ? 3.571 10.982 -12.174 1.00 92.12 176 GLN A O 1
ATOM 1325 N N . SER A 1 177 ? 3.813 12.746 -13.528 1.00 86.94 177 SER A N 1
ATOM 1326 C CA . SER A 1 177 ? 5.258 12.888 -13.308 1.00 86.94 177 SER A CA 1
ATOM 1327 C C . SER A 1 177 ? 5.607 13.707 -12.063 1.00 86.94 177 SER A C 1
ATOM 1329 O O . SER A 1 177 ? 6.772 13.763 -11.669 1.00 86.94 177 SER A O 1
ATOM 1331 N N . ARG A 1 178 ? 4.612 14.334 -11.426 1.00 82.50 178 ARG A N 1
ATOM 1332 C CA . ARG A 1 178 ? 4.762 15.132 -10.208 1.00 82.50 178 ARG A CA 1
ATOM 1333 C C . ARG A 1 178 ? 3.850 14.606 -9.117 1.00 82.50 178 ARG A C 1
ATOM 1335 O O . ARG A 1 178 ? 2.829 13.990 -9.408 1.00 82.50 178 ARG A O 1
ATOM 1342 N N . ASP A 1 179 ? 4.263 14.855 -7.884 1.00 81.12 179 ASP A N 1
ATOM 1343 C CA . ASP A 1 179 ? 3.447 14.575 -6.717 1.00 81.12 179 ASP A CA 1
ATOM 1344 C C . ASP A 1 179 ? 2.360 15.652 -6.604 1.00 81.12 179 ASP A C 1
ATOM 1346 O O . ASP A 1 179 ? 2.666 16.840 -6.478 1.00 81.12 179 ASP A O 1
ATOM 1350 N N . GLU A 1 180 ? 1.101 15.245 -6.736 1.00 78.31 180 GLU A N 1
ATOM 1351 C CA . GLU A 1 180 ? -0.067 16.123 -6.670 1.00 78.31 180 GLU A CA 1
ATOM 1352 C C . GLU A 1 180 ? -1.136 15.466 -5.795 1.00 78.31 180 GLU A C 1
ATOM 1354 O O . GLU A 1 180 ? -1.594 14.376 -6.117 1.00 78.31 180 GLU A O 1
ATOM 1359 N N . GLY A 1 181 ? -1.584 16.132 -4.729 1.00 73.94 181 GLY A N 1
ATOM 1360 C CA . GLY A 1 181 ? -2.656 15.637 -3.854 1.00 73.94 181 GLY A CA 1
ATOM 1361 C C . GLY A 1 181 ? -2.174 14.883 -2.607 1.00 73.94 181 GLY A C 1
ATOM 1362 O O . GLY A 1 181 ? -1.028 14.468 -2.503 1.00 73.94 181 GLY A O 1
ATOM 1363 N N . ASP A 1 182 ? -3.073 14.713 -1.638 1.00 74.00 182 ASP A N 1
ATOM 1364 C CA . ASP A 1 182 ? -2.804 14.224 -0.273 1.00 74.00 182 ASP A CA 1
ATOM 1365 C C . ASP A 1 182 ? -2.938 12.698 -0.102 1.00 74.00 182 ASP A C 1
ATOM 1367 O O . ASP A 1 182 ? -2.869 12.180 1.016 1.00 74.00 182 ASP A O 1
ATOM 1371 N N . LYS A 1 183 ? -3.182 11.979 -1.202 1.00 86.00 183 LYS A N 1
ATOM 1372 C CA . LYS A 1 183 ? -3.372 10.516 -1.269 1.00 86.00 183 LYS A CA 1
ATOM 1373 C C . LYS A 1 183 ? -2.563 9.884 -2.401 1.00 86.00 183 LYS A C 1
ATOM 1375 O O . LYS A 1 183 ? -2.856 8.783 -2.872 1.00 86.00 183 LYS A O 1
ATOM 1380 N N . THR A 1 184 ? -1.563 10.605 -2.880 1.00 90.50 184 THR A N 1
ATOM 1381 C CA . THR A 1 184 ? -0.780 10.196 -4.036 1.00 90.50 184 THR A CA 1
ATOM 1382 C C . THR A 1 184 ? 0.249 9.154 -3.650 1.00 90.50 184 THR A C 1
ATOM 1384 O O . THR A 1 184 ? 0.914 9.238 -2.622 1.00 90.50 184 THR A O 1
ATOM 1387 N N . VAL A 1 185 ? 0.361 8.111 -4.470 1.00 92.25 185 VAL A N 1
ATOM 1388 C CA . VAL A 1 185 ? 1.247 6.980 -4.190 1.00 92.25 185 VAL A CA 1
ATOM 1389 C C . VAL A 1 185 ? 2.366 6.962 -5.212 1.00 92.25 185 VAL A C 1
ATOM 1391 O O . VAL A 1 185 ? 2.137 6.772 -6.408 1.00 92.25 185 VAL A O 1
ATOM 1394 N N . ALA A 1 186 ? 3.598 7.120 -4.739 1.00 91.62 186 ALA A N 1
ATOM 1395 C CA . ALA A 1 186 ? 4.773 7.020 -5.587 1.00 91.62 186 ALA A CA 1
ATOM 1396 C C . ALA A 1 186 ? 5.065 5.558 -5.968 1.00 91.62 186 ALA A C 1
ATOM 1398 O O . ALA A 1 186 ? 5.167 4.664 -5.122 1.00 91.62 186 ALA A O 1
ATOM 1399 N N . PHE A 1 187 ? 5.273 5.313 -7.259 1.00 93.38 187 PHE A N 1
ATOM 1400 C CA . PHE A 1 187 ? 5.877 4.088 -7.763 1.00 93.38 187 PHE A CA 1
ATOM 1401 C C . PHE A 1 187 ? 7.401 4.181 -7.654 1.00 93.38 187 PHE A C 1
ATOM 1403 O O . PHE A 1 187 ? 8.120 4.484 -8.613 1.00 93.38 187 PHE A O 1
ATOM 1410 N N . ALA A 1 188 ? 7.880 3.966 -6.432 1.00 90.19 188 ALA A N 1
ATOM 1411 C CA . ALA A 1 188 ? 9.287 4.036 -6.083 1.00 90.19 188 ALA A CA 1
ATOM 1412 C C . ALA A 1 188 ? 9.709 2.779 -5.316 1.00 90.19 188 ALA A C 1
ATOM 1414 O O . ALA A 1 188 ? 9.618 2.716 -4.093 1.00 90.19 188 ALA A O 1
ATOM 1415 N N . LEU A 1 189 ? 10.138 1.758 -6.055 1.00 90.62 189 LEU A N 1
ATOM 1416 C CA . LEU A 1 189 ? 10.640 0.511 -5.494 1.00 90.62 189 LEU A CA 1
ATOM 1417 C C . LEU A 1 189 ? 12.141 0.662 -5.231 1.00 90.62 189 LEU A C 1
ATOM 1419 O O . LEU A 1 189 ? 12.906 0.990 -6.135 1.00 90.62 189 LEU A O 1
ATOM 1423 N N . ASP A 1 190 ? 12.558 0.434 -3.990 1.00 82.44 190 ASP A N 1
ATOM 1424 C CA . ASP A 1 190 ? 13.927 0.680 -3.524 1.00 82.44 190 ASP A CA 1
ATOM 1425 C C . ASP A 1 190 ? 14.777 -0.594 -3.394 1.00 82.44 190 ASP A C 1
ATOM 1427 O O . ASP A 1 190 ? 15.995 -0.515 -3.243 1.00 82.44 190 ASP A O 1
ATOM 1431 N N . ASN A 1 191 ? 14.162 -1.780 -3.454 1.00 87.12 191 ASN A N 1
ATOM 1432 C CA . ASN A 1 191 ? 14.867 -3.050 -3.338 1.00 87.12 191 ASN A CA 1
ATOM 1433 C C . ASN A 1 191 ? 14.160 -4.199 -4.080 1.00 87.12 191 ASN A C 1
ATOM 1435 O O . ASN A 1 191 ? 12.947 -4.194 -4.289 1.00 87.12 191 ASN A O 1
ATOM 1439 N N . ALA A 1 192 ? 14.933 -5.217 -4.462 1.00 91.00 192 ALA A N 1
ATOM 1440 C CA . ALA A 1 192 ? 14.447 -6.369 -5.228 1.00 91.00 192 ALA A CA 1
ATOM 1441 C C . ALA A 1 192 ? 13.484 -7.287 -4.455 1.00 91.00 192 ALA A C 1
ATOM 1443 O O . ALA A 1 192 ? 12.701 -8.015 -5.068 1.00 91.00 192 ALA A O 1
ATOM 1444 N N . ASN A 1 193 ? 13.514 -7.228 -3.122 1.00 91.44 193 ASN A N 1
ATOM 1445 C CA . ASN A 1 193 ? 12.669 -8.029 -2.242 1.00 91.44 193 ASN A CA 1
ATOM 1446 C C . ASN A 1 193 ? 11.346 -7.333 -1.889 1.00 91.44 193 ASN A C 1
ATOM 1448 O O . ASN A 1 193 ? 10.528 -7.928 -1.187 1.00 91.44 193 ASN A O 1
ATOM 1452 N N . THR A 1 194 ? 11.113 -6.105 -2.371 1.00 90.88 194 THR A N 1
ATOM 1453 C CA . THR A 1 194 ? 9.859 -5.386 -2.138 1.00 90.88 194 THR A CA 1
ATOM 1454 C C . THR A 1 194 ? 8.681 -6.228 -2.609 1.00 90.88 194 THR A C 1
ATOM 1456 O O . THR A 1 194 ? 8.713 -6.832 -3.682 1.00 90.88 194 THR A O 1
ATOM 1459 N N . ALA A 1 195 ? 7.640 -6.294 -1.783 1.00 93.44 195 ALA A N 1
ATOM 1460 C CA . ALA A 1 195 ? 6.456 -7.079 -2.079 1.00 93.44 195 ALA A CA 1
ATOM 1461 C C . ALA A 1 195 ? 5.598 -6.381 -3.146 1.00 93.44 195 ALA A C 1
ATOM 1463 O O . ALA A 1 195 ? 5.265 -5.200 -3.032 1.00 93.44 195 ALA A O 1
ATOM 1464 N N . VAL A 1 196 ? 5.214 -7.130 -4.174 1.00 96.06 196 VAL A N 1
ATOM 1465 C CA . VAL A 1 196 ? 4.347 -6.693 -5.270 1.00 96.06 196 VAL A CA 1
ATOM 1466 C C . VAL A 1 196 ? 3.339 -7.784 -5.601 1.00 96.06 196 VAL A C 1
ATOM 1468 O O . VAL A 1 196 ? 3.545 -8.963 -5.318 1.00 96.06 196 VAL A O 1
ATOM 1471 N N . PHE A 1 197 ? 2.234 -7.396 -6.224 1.00 97.00 197 PHE A N 1
ATOM 1472 C CA . PHE A 1 197 ? 1.302 -8.339 -6.819 1.00 97.00 197 PHE A CA 1
ATOM 1473 C C . PHE A 1 197 ? 1.547 -8.439 -8.316 1.00 97.00 197 PHE A C 1
ATOM 1475 O O . PHE A 1 197 ? 1.437 -7.445 -9.031 1.00 97.00 197 PHE A O 1
ATOM 1482 N N . TYR A 1 198 ? 1.778 -9.652 -8.796 1.00 97.25 198 TYR A N 1
ATOM 1483 C CA . TYR A 1 198 ? 1.874 -9.963 -10.216 1.00 97.25 198 TYR A CA 1
ATOM 1484 C C . TYR A 1 198 ? 1.149 -11.285 -10.478 1.00 97.25 198 TYR A C 1
ATOM 1486 O O . TYR A 1 198 ? 1.182 -12.182 -9.641 1.00 97.25 198 TYR A O 1
ATOM 1494 N N . GLU A 1 199 ? 0.391 -11.380 -11.574 1.00 94.56 199 GLU A N 1
ATOM 1495 C CA . GLU A 1 199 ? -0.436 -12.565 -11.885 1.00 94.56 199 GLU A CA 1
ATOM 1496 C C . GLU A 1 199 ? -1.344 -13.029 -10.724 1.00 94.56 199 GLU A C 1
ATOM 1498 O O . GLU A 1 199 ? -1.610 -14.211 -10.520 1.00 94.56 199 GLU A O 1
ATOM 1503 N N . ARG A 1 200 ? -1.879 -12.059 -9.962 1.00 91.06 200 ARG A N 1
ATOM 1504 C CA . ARG A 1 200 ? -2.756 -12.258 -8.785 1.00 91.06 200 ARG A CA 1
ATOM 1505 C C . ARG A 1 200 ? -2.079 -12.910 -7.575 1.00 91.06 200 ARG A C 1
ATOM 1507 O O . ARG A 1 200 ? -2.771 -13.190 -6.596 1.00 91.06 200 ARG A O 1
ATOM 1514 N N . GLU A 1 201 ? -0.771 -13.104 -7.613 1.00 93.94 201 GLU A N 1
ATOM 1515 C CA . GLU A 1 201 ? 0.013 -13.633 -6.506 1.00 93.94 201 GLU A CA 1
ATOM 1516 C C . GLU A 1 201 ? 0.872 -12.526 -5.901 1.00 93.94 201 GLU A C 1
ATOM 1518 O O . GLU A 1 201 ? 1.352 -11.634 -6.602 1.00 93.94 201 GLU A O 1
ATOM 1523 N N . LEU A 1 202 ? 1.029 -12.568 -4.580 1.00 93.62 202 LEU A N 1
ATOM 1524 C CA . LEU A 1 202 ? 1.981 -11.716 -3.888 1.00 93.62 202 LEU A CA 1
ATOM 1525 C C . LEU A 1 202 ? 3.361 -12.367 -3.977 1.00 93.62 202 LEU A C 1
ATOM 1527 O O . LEU A 1 202 ? 3.533 -13.522 -3.577 1.00 93.62 202 LEU A O 1
ATOM 1531 N N . MET A 1 203 ? 4.332 -11.613 -4.475 1.00 94.88 203 MET A N 1
ATOM 1532 C CA . MET A 1 203 ? 5.710 -12.059 -4.618 1.00 94.88 203 MET A CA 1
ATOM 1533 C C . MET A 1 203 ? 6.693 -10.885 -4.512 1.00 94.88 203 MET A C 1
ATOM 1535 O O . MET A 1 203 ? 6.292 -9.739 -4.324 1.00 94.88 203 MET A O 1
ATOM 1539 N N . SER A 1 204 ? 7.990 -11.168 -4.601 1.00 94.19 204 SER A N 1
ATOM 1540 C CA . SER A 1 204 ? 9.031 -10.145 -4.622 1.00 94.19 204 SER A CA 1
ATOM 1541 C C . SER A 1 204 ? 9.117 -9.543 -6.021 1.00 94.19 204 SER A C 1
ATOM 1543 O O . SER A 1 204 ? 8.725 -10.182 -7.002 1.00 94.19 204 SER A O 1
ATOM 1545 N N . VAL A 1 205 ? 9.667 -8.336 -6.144 1.00 94.88 205 VAL A N 1
ATOM 1546 C CA . VAL A 1 205 ? 9.931 -7.738 -7.462 1.00 94.88 205 VAL A CA 1
ATOM 1547 C C . VAL A 1 205 ? 10.839 -8.643 -8.304 1.00 94.88 205 VAL A C 1
ATOM 1549 O O . VAL A 1 205 ? 10.589 -8.811 -9.497 1.00 94.88 205 VAL A O 1
ATOM 1552 N N . VAL A 1 206 ? 11.850 -9.277 -7.696 1.00 94.69 206 VAL A N 1
ATOM 1553 C CA . VAL A 1 206 ? 12.725 -10.239 -8.391 1.00 94.69 206 VAL A CA 1
ATOM 1554 C C . VAL A 1 206 ? 11.984 -11.467 -8.901 1.00 94.69 206 VAL A C 1
ATOM 1556 O O . VAL A 1 206 ? 12.179 -11.845 -10.057 1.00 94.69 206 VAL A O 1
ATOM 1559 N N . ASP A 1 207 ? 11.093 -12.052 -8.102 1.00 95.44 207 ASP A N 1
ATOM 1560 C CA . ASP A 1 207 ? 10.287 -13.189 -8.545 1.00 95.44 207 ASP A CA 1
ATOM 1561 C C . ASP A 1 207 ? 9.303 -12.778 -9.650 1.00 95.44 207 ASP A C 1
ATOM 1563 O O . ASP A 1 207 ? 9.150 -13.509 -10.628 1.00 95.44 207 ASP A O 1
ATOM 1567 N N . ALA A 1 208 ? 8.690 -11.593 -9.545 1.00 96.88 208 ALA A N 1
ATOM 1568 C CA . ALA A 1 208 ? 7.783 -11.070 -10.565 1.00 96.88 208 ALA A CA 1
ATOM 1569 C C . ALA A 1 208 ? 8.497 -10.857 -11.905 1.00 96.88 208 ALA A C 1
ATOM 1571 O O . ALA A 1 208 ? 8.004 -11.295 -12.944 1.00 96.88 208 ALA A O 1
ATOM 1572 N N . LEU A 1 209 ? 9.683 -10.241 -11.888 1.00 96.38 209 LEU A N 1
ATOM 1573 C CA . LEU A 1 209 ? 10.495 -10.031 -13.087 1.00 96.38 209 LEU A CA 1
ATOM 1574 C C . LEU A 1 209 ? 10.966 -11.353 -13.697 1.00 96.38 209 LEU A C 1
ATOM 1576 O O . LEU A 1 209 ? 10.902 -11.516 -14.915 1.00 96.38 209 LEU A O 1
ATOM 1580 N N . ALA A 1 210 ? 11.391 -12.313 -12.870 1.00 95.25 210 ALA A N 1
ATOM 1581 C CA . ALA A 1 210 ? 11.790 -13.637 -13.334 1.00 95.25 210 ALA A CA 1
ATOM 1582 C C . ALA A 1 210 ? 10.613 -14.400 -13.961 1.00 95.25 210 ALA A C 1
ATOM 1584 O O . ALA A 1 210 ? 10.767 -14.998 -15.028 1.00 95.25 210 ALA A O 1
ATOM 1585 N N . LEU A 1 211 ? 9.434 -14.353 -13.334 1.00 96.88 211 LEU A N 1
ATOM 1586 C CA . LEU A 1 211 ? 8.221 -14.974 -13.856 1.00 96.88 211 LEU A CA 1
ATOM 1587 C C . LEU A 1 211 ? 7.799 -14.328 -15.179 1.00 96.88 211 LEU A C 1
ATOM 1589 O O . LEU A 1 211 ? 7.533 -15.042 -16.146 1.00 96.88 211 LEU A O 1
ATOM 1593 N N . ALA A 1 212 ? 7.780 -12.995 -15.252 1.00 97.44 212 ALA A N 1
ATOM 1594 C CA . ALA A 1 212 ? 7.452 -12.262 -16.469 1.00 97.44 212 ALA A CA 1
ATOM 1595 C C . ALA A 1 212 ? 8.428 -12.599 -17.602 1.00 97.44 212 ALA A C 1
ATOM 1597 O O . ALA A 1 212 ? 7.994 -12.984 -18.684 1.00 97.44 212 ALA A O 1
ATOM 1598 N N . ALA A 1 213 ? 9.736 -12.568 -17.332 1.00 96.44 213 ALA A N 1
ATOM 1599 C CA . ALA A 1 213 ? 10.778 -12.925 -18.290 1.00 96.44 213 ALA A CA 1
ATOM 1600 C C . ALA A 1 213 ? 10.603 -14.341 -18.868 1.00 96.44 213 ALA A C 1
ATOM 1602 O O . ALA A 1 213 ? 10.836 -14.541 -20.055 1.00 96.44 213 ALA A O 1
ATOM 1603 N N . GLN A 1 214 ? 10.178 -15.312 -18.053 1.00 96.44 214 GLN A N 1
ATOM 1604 C CA . GLN A 1 214 ? 9.984 -16.705 -18.479 1.00 96.44 214 GLN A CA 1
ATOM 1605 C C . GLN A 1 214 ? 8.675 -16.949 -19.239 1.00 96.44 214 GLN A C 1
ATOM 1607 O O . GLN A 1 214 ? 8.608 -17.865 -20.056 1.00 96.44 214 GLN A O 1
ATOM 1612 N N . THR A 1 215 ? 7.620 -16.195 -18.927 1.00 96.19 215 THR A N 1
ATOM 1613 C CA . THR A 1 215 ? 6.256 -16.491 -19.401 1.00 96.19 215 THR A CA 1
ATOM 1614 C C . THR A 1 215 ? 5.827 -15.637 -20.585 1.00 96.19 215 THR A C 1
ATOM 1616 O O . THR A 1 215 ? 5.188 -16.153 -21.500 1.00 96.19 215 THR A O 1
ATOM 1619 N N . VAL A 1 216 ? 6.170 -14.348 -20.570 1.00 96.38 216 VAL A N 1
ATOM 1620 C CA . VAL A 1 216 ? 5.691 -13.348 -21.541 1.00 96.38 216 VAL A CA 1
ATOM 1621 C C . VAL A 1 216 ? 6.808 -12.454 -22.092 1.00 96.38 216 VAL A C 1
ATOM 1623 O O . VAL A 1 216 ? 6.647 -11.858 -23.153 1.00 96.38 216 VAL A O 1
ATOM 1626 N N . GLY A 1 217 ? 7.948 -12.380 -21.401 1.00 93.94 217 GLY A N 1
ATOM 1627 C CA . GLY A 1 217 ? 9.079 -11.524 -21.738 1.00 93.94 217 GLY A CA 1
ATOM 1628 C C . GLY A 1 217 ? 9.796 -11.917 -23.029 1.00 93.94 217 GLY A C 1
ATOM 1629 O O . GLY A 1 217 ? 9.917 -13.090 -23.387 1.00 93.94 217 GLY A O 1
ATOM 1630 N N . LYS A 1 218 ? 10.333 -10.915 -23.729 1.00 93.25 218 LYS A N 1
ATOM 1631 C CA . LYS A 1 218 ? 11.137 -11.114 -24.943 1.00 93.25 218 LYS A CA 1
ATOM 1632 C C . LYS A 1 218 ? 12.559 -11.526 -24.564 1.00 93.25 218 LYS A C 1
ATOM 1634 O O . LYS A 1 218 ? 13.147 -10.966 -23.639 1.00 93.25 218 LYS A O 1
ATOM 1639 N N . ASP A 1 219 ? 13.114 -12.501 -25.282 1.00 91.88 219 ASP A N 1
ATOM 1640 C CA . ASP A 1 219 ? 14.485 -13.003 -25.094 1.00 91.88 219 ASP A CA 1
ATOM 1641 C C . ASP A 1 219 ? 14.807 -13.452 -23.652 1.00 91.88 219 ASP A C 1
ATOM 1643 O O . ASP A 1 219 ? 15.935 -13.304 -23.184 1.00 91.88 219 ASP A O 1
ATOM 1647 N N . ASN A 1 220 ? 13.815 -14.001 -22.936 1.00 92.12 220 ASN A N 1
ATOM 1648 C CA . ASN A 1 220 ? 13.912 -14.355 -21.512 1.00 92.12 220 ASN A CA 1
ATOM 1649 C C . ASN A 1 220 ? 14.337 -13.173 -20.624 1.00 92.12 220 ASN A C 1
ATOM 1651 O O . ASN A 1 220 ? 15.089 -13.337 -19.662 1.00 92.12 220 ASN A O 1
ATOM 1655 N N . SER A 1 221 ? 13.871 -11.970 -20.960 1.00 93.62 221 SER A N 1
ATOM 1656 C CA . SER A 1 221 ? 14.166 -10.742 -20.230 1.00 93.62 221 SER A CA 1
ATOM 1657 C C . SER A 1 221 ? 12.900 -9.929 -19.982 1.00 93.62 221 SER A C 1
ATOM 1659 O O . SER A 1 221 ? 11.966 -9.941 -20.785 1.00 93.62 221 SER A O 1
ATOM 1661 N N . CYS A 1 222 ? 12.881 -9.203 -18.868 1.00 96.31 222 CYS A N 1
ATOM 1662 C CA . CYS A 1 222 ? 11.825 -8.263 -18.521 1.00 96.31 222 CYS A CA 1
ATOM 1663 C C . CYS A 1 222 ? 12.438 -7.081 -17.767 1.00 96.31 222 CYS A C 1
ATOM 1665 O O . CYS A 1 222 ? 13.238 -7.282 -16.852 1.00 96.31 222 CYS A O 1
ATOM 1667 N N . GLY A 1 223 ? 12.079 -5.860 -18.161 1.00 96.50 223 GLY A N 1
ATOM 1668 C CA . GLY A 1 223 ? 12.429 -4.643 -17.434 1.00 96.50 223 GLY A CA 1
ATOM 1669 C C . GLY A 1 223 ? 11.421 -4.301 -16.338 1.00 96.50 223 GLY A C 1
ATOM 1670 O O . GLY A 1 223 ? 10.395 -4.965 -16.176 1.00 96.50 223 GLY A O 1
ATOM 1671 N N . LEU A 1 224 ? 11.702 -3.223 -15.610 1.00 96.88 224 LEU A N 1
ATOM 1672 C CA . LEU A 1 224 ? 10.798 -2.599 -14.649 1.00 96.88 224 LEU A CA 1
ATOM 1673 C C . LEU A 1 224 ? 10.681 -1.119 -15.014 1.00 96.88 224 LEU A C 1
ATOM 1675 O O . LEU A 1 224 ? 11.676 -0.398 -14.991 1.00 96.88 224 LEU A O 1
ATOM 1679 N N . ALA A 1 225 ? 9.487 -0.668 -15.381 1.00 96.19 225 ALA A N 1
ATOM 1680 C CA . ALA A 1 225 ? 9.300 0.689 -15.877 1.00 96.19 225 ALA A CA 1
ATOM 1681 C C . ALA A 1 225 ? 9.655 1.739 -14.809 1.00 96.19 225 ALA A C 1
ATOM 1683 O O . ALA A 1 225 ? 9.396 1.547 -13.620 1.00 96.19 225 ALA A O 1
ATOM 1684 N N . GLY A 1 226 ? 10.287 2.840 -15.225 1.00 93.31 226 GLY A N 1
ATOM 1685 C CA . GLY A 1 226 ? 10.734 3.905 -14.323 1.00 93.31 226 GLY A CA 1
ATOM 1686 C C . GLY A 1 226 ? 11.852 3.501 -13.352 1.00 93.31 226 GLY A C 1
ATOM 1687 O O . GLY A 1 226 ? 12.111 4.241 -12.399 1.00 93.31 226 GLY A O 1
ATOM 1688 N N . HIS A 1 227 ? 12.499 2.348 -13.536 1.00 94.56 227 HIS A N 1
ATOM 1689 C CA . HIS A 1 227 ? 13.578 1.878 -12.671 1.00 94.56 227 HIS A CA 1
ATOM 1690 C C . HIS A 1 227 ? 14.765 1.362 -13.489 1.00 94.56 227 HIS A C 1
ATOM 1692 O O . HIS A 1 227 ? 14.609 0.777 -14.559 1.00 94.56 227 HIS A O 1
ATOM 1698 N N . VAL A 1 228 ? 15.963 1.532 -12.937 1.00 93.81 228 VAL A N 1
ATOM 1699 C CA . VAL A 1 228 ? 17.201 0.951 -13.453 1.00 93.81 228 VAL A CA 1
ATOM 1700 C C . VAL A 1 228 ? 17.524 -0.299 -12.643 1.00 93.81 228 VAL A C 1
ATOM 1702 O O . VAL A 1 228 ? 17.634 -0.247 -11.417 1.00 93.81 228 VAL A O 1
ATOM 1705 N N . LEU A 1 229 ? 17.691 -1.423 -13.340 1.00 93.69 229 LEU A N 1
ATOM 1706 C CA . LEU A 1 229 ? 18.093 -2.699 -12.753 1.00 93.69 229 LEU A CA 1
ATOM 1707 C C . LEU A 1 229 ? 19.593 -2.899 -12.984 1.00 93.69 229 LEU A C 1
ATOM 1709 O O . LEU A 1 229 ? 20.032 -3.033 -14.128 1.00 93.69 229 LEU A O 1
ATOM 1713 N N . LEU A 1 230 ? 20.382 -2.917 -11.910 1.00 90.31 230 LEU A N 1
ATOM 1714 C CA . LEU A 1 230 ? 21.822 -3.169 -11.981 1.00 90.31 230 LEU A CA 1
ATOM 1715 C C . LEU A 1 230 ? 22.128 -4.560 -11.422 1.00 90.31 230 LEU A C 1
ATOM 1717 O O . LEU A 1 230 ? 21.826 -4.801 -10.256 1.00 90.31 230 LEU A O 1
ATOM 1721 N N . PRO A 1 231 ? 22.721 -5.478 -12.207 1.00 85.88 231 PRO A N 1
ATOM 1722 C CA . PRO A 1 231 ? 23.131 -6.780 -11.698 1.00 85.88 231 PRO A CA 1
ATOM 1723 C C . PRO A 1 231 ? 24.090 -6.614 -10.523 1.00 85.88 231 PRO A C 1
ATOM 1725 O O . PRO A 1 231 ? 25.027 -5.818 -10.603 1.00 85.88 231 PRO A O 1
ATOM 1728 N N . ASP A 1 232 ? 23.878 -7.388 -9.466 1.00 81.38 232 ASP A N 1
ATOM 1729 C CA . ASP A 1 232 ? 24.849 -7.487 -8.383 1.00 81.38 232 ASP A CA 1
ATOM 1730 C C . ASP A 1 232 ? 26.113 -8.221 -8.878 1.00 81.38 232 ASP A C 1
ATOM 1732 O O . ASP A 1 232 ? 26.062 -8.998 -9.839 1.00 81.38 232 ASP A O 1
ATOM 1736 N N . GLU A 1 233 ? 27.257 -8.004 -8.229 1.00 74.88 233 GLU A N 1
ATOM 1737 C CA . GLU A 1 233 ? 28.558 -8.570 -8.624 1.00 74.88 233 GLU A CA 1
ATOM 1738 C C . GLU A 1 233 ? 28.521 -10.107 -8.703 1.00 74.88 233 GLU A C 1
ATOM 1740 O O . GLU A 1 233 ? 29.185 -10.716 -9.548 1.00 74.88 233 GLU A O 1
ATOM 1745 N N . ASN A 1 234 ? 27.667 -10.731 -7.886 1.00 68.38 234 ASN A N 1
ATOM 1746 C CA . ASN A 1 234 ? 27.461 -12.178 -7.837 1.00 68.38 234 ASN A CA 1
ATOM 1747 C C . ASN A 1 234 ? 26.458 -12.708 -8.884 1.00 68.38 234 ASN A C 1
ATOM 1749 O O . ASN A 1 234 ? 26.298 -13.918 -9.003 1.00 68.38 234 ASN A O 1
ATOM 1753 N N . LYS A 1 235 ? 25.795 -11.837 -9.663 1.00 63.19 235 LYS A N 1
ATOM 1754 C CA . LYS A 1 235 ? 24.796 -12.152 -10.714 1.00 63.19 235 LYS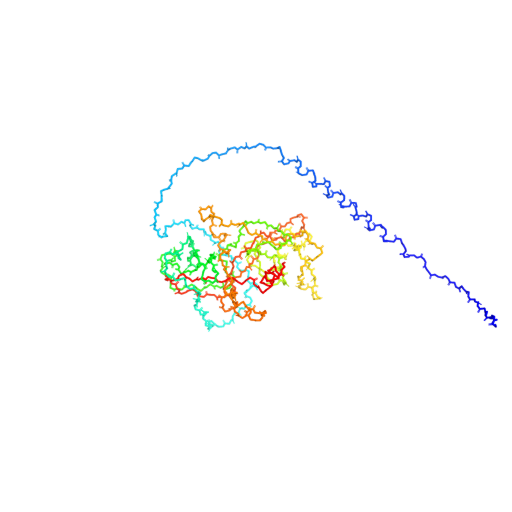 A CA 1
ATOM 1755 C C . LYS A 1 235 ? 23.561 -12.956 -10.277 1.00 63.19 235 LYS A C 1
ATOM 1757 O O . LYS A 1 235 ? 22.769 -13.348 -11.130 1.00 63.19 235 LYS A O 1
ATOM 1762 N N . GLU A 1 236 ? 23.379 -13.193 -8.983 1.00 65.56 236 GLU A N 1
ATOM 1763 C CA . GLU A 1 236 ? 22.212 -13.904 -8.439 1.00 65.56 236 GLU A CA 1
ATOM 1764 C C . GLU A 1 236 ? 21.047 -12.964 -8.093 1.00 65.56 236 GLU A C 1
ATOM 1766 O O . GLU A 1 236 ? 19.923 -13.418 -7.900 1.00 65.56 236 GLU A O 1
ATOM 1771 N N . SER A 1 237 ? 21.304 -11.655 -8.045 1.00 77.50 237 SER A N 1
ATOM 1772 C CA . SER A 1 237 ? 20.321 -10.614 -7.747 1.00 77.50 237 SER A CA 1
ATOM 1773 C C . SER A 1 237 ? 20.634 -9.335 -8.533 1.00 77.50 237 SER A C 1
ATOM 1775 O O . SER A 1 237 ? 21.643 -9.247 -9.240 1.00 77.50 237 SER A O 1
ATOM 1777 N N . PHE A 1 238 ? 19.766 -8.338 -8.414 1.00 85.56 238 PHE A N 1
ATOM 1778 C CA . PHE A 1 238 ? 19.971 -6.996 -8.939 1.00 85.56 238 PHE A CA 1
ATOM 1779 C C . PHE A 1 238 ? 19.580 -5.950 -7.896 1.00 85.56 238 PHE A C 1
ATOM 1781 O O . PHE A 1 238 ? 18.667 -6.144 -7.094 1.00 85.56 238 PHE A O 1
ATOM 1788 N N . SER A 1 239 ? 20.260 -4.813 -7.942 1.00 89.38 239 SER A N 1
ATOM 1789 C CA . SER A 1 239 ? 19.862 -3.602 -7.237 1.00 89.38 239 SER A CA 1
ATOM 1790 C C . SER A 1 239 ? 18.855 -2.831 -8.085 1.00 89.38 239 SER A C 1
ATOM 1792 O O . SER A 1 239 ? 19.005 -2.735 -9.307 1.00 89.38 239 SER A O 1
ATOM 1794 N N . ILE A 1 240 ? 17.831 -2.283 -7.433 1.00 90.88 240 ILE A N 1
ATOM 1795 C CA . ILE A 1 240 ? 16.821 -1.434 -8.066 1.00 90.88 240 ILE A CA 1
ATOM 1796 C C . ILE A 1 240 ? 17.122 0.016 -7.705 1.00 90.88 240 ILE A C 1
ATOM 1798 O O . ILE A 1 240 ? 17.271 0.346 -6.531 1.00 90.88 240 ILE A O 1
ATOM 1802 N N . TYR A 1 241 ? 17.172 0.878 -8.714 1.00 90.44 241 TYR A N 1
ATOM 1803 C CA . TYR A 1 241 ? 17.259 2.323 -8.538 1.00 90.44 241 TYR A CA 1
ATOM 1804 C C . TYR A 1 241 ? 16.128 3.004 -9.294 1.00 90.44 241 TYR A C 1
ATOM 1806 O O . TYR A 1 241 ? 15.688 2.518 -10.336 1.00 90.44 241 TYR A O 1
ATOM 1814 N N . LEU A 1 242 ? 15.675 4.151 -8.797 1.00 90.00 242 LEU A N 1
ATOM 1815 C CA . LEU A 1 242 ? 14.765 4.998 -9.560 1.00 90.00 242 LEU A CA 1
ATOM 1816 C C . LEU A 1 242 ? 15.493 5.531 -10.789 1.00 90.00 242 LEU A C 1
ATOM 1818 O O . LEU A 1 242 ? 16.606 6.048 -10.681 1.00 90.00 242 LEU A O 1
ATOM 1822 N N . ASP A 1 243 ? 14.848 5.424 -11.946 1.00 89.94 243 ASP A N 1
ATOM 1823 C CA . ASP A 1 243 ? 15.323 6.108 -13.139 1.00 89.94 243 ASP A CA 1
ATOM 1824 C C . ASP A 1 243 ? 15.003 7.604 -13.021 1.00 89.94 243 ASP A C 1
ATOM 1826 O O . ASP A 1 243 ? 13.846 8.021 -13.117 1.00 89.94 243 ASP A O 1
ATOM 1830 N N . ILE A 1 244 ? 16.035 8.397 -12.737 1.00 85.75 244 ILE A N 1
ATOM 1831 C CA . ILE A 1 244 ? 15.955 9.860 -12.653 1.00 85.75 244 ILE A CA 1
ATOM 1832 C C . ILE A 1 244 ? 16.232 10.536 -14.002 1.00 85.75 244 ILE A C 1
ATOM 1834 O O . ILE A 1 244 ? 16.099 11.755 -14.107 1.00 85.75 244 ILE A O 1
ATOM 1838 N N . GLU A 1 245 ? 16.645 9.773 -15.020 1.00 86.75 245 GLU A N 1
ATOM 1839 C CA . GLU A 1 245 ? 16.928 10.294 -16.360 1.00 86.75 245 GLU A CA 1
ATOM 1840 C C . GLU A 1 245 ? 15.660 10.395 -17.224 1.00 86.75 245 GLU A C 1
ATOM 1842 O O . GLU A 1 245 ? 15.670 11.116 -18.224 1.00 86.75 245 GLU A O 1
ATOM 1847 N N . ASP A 1 246 ? 14.565 9.747 -16.811 1.00 84.81 246 ASP A N 1
ATOM 1848 C CA . ASP A 1 246 ? 13.230 9.871 -17.406 1.00 84.81 246 ASP A CA 1
ATOM 1849 C C . ASP A 1 246 ? 12.267 10.674 -16.501 1.00 84.81 246 ASP A C 1
ATOM 1851 O O . ASP A 1 246 ? 11.467 10.101 -15.754 1.00 84.81 246 ASP A O 1
ATOM 1855 N N . PRO A 1 247 ? 12.322 12.020 -16.540 1.00 79.44 247 PRO A N 1
ATOM 1856 C CA . PRO A 1 247 ? 11.447 12.874 -15.737 1.00 79.44 247 PRO A CA 1
ATOM 1857 C C . PRO A 1 247 ? 9.999 12.914 -16.248 1.00 79.44 247 PRO A C 1
ATOM 1859 O O . PRO A 1 247 ? 9.142 13.496 -15.585 1.00 79.44 247 PRO A O 1
ATOM 1862 N N . GLU A 1 248 ? 9.717 12.361 -17.432 1.00 87.19 248 GLU A N 1
ATOM 1863 C CA . GLU A 1 248 ? 8.364 12.313 -17.998 1.00 87.19 248 GLU A CA 1
ATOM 1864 C C . GLU A 1 248 ? 7.608 11.054 -17.563 1.00 87.19 248 GLU A C 1
ATOM 1866 O O . GLU A 1 248 ? 6.385 10.994 -17.713 1.00 87.19 248 GLU A O 1
ATOM 1871 N N . PHE A 1 249 ? 8.302 10.073 -16.976 1.00 89.00 249 PHE A N 1
ATOM 1872 C CA . PHE A 1 249 ? 7.669 8.880 -16.442 1.00 89.00 249 PHE A CA 1
ATOM 1873 C C . PHE A 1 249 ? 6.640 9.242 -15.364 1.00 89.00 249 PHE A C 1
ATOM 1875 O O . PHE A 1 249 ? 6.957 9.866 -14.346 1.00 89.00 249 PHE A O 1
ATOM 1882 N N . GLY A 1 250 ? 5.394 8.814 -15.580 1.00 89.62 250 GLY A N 1
ATOM 1883 C CA . GLY A 1 250 ? 4.289 8.998 -14.646 1.00 89.62 250 GLY A CA 1
ATOM 1884 C C . GLY A 1 250 ? 4.473 8.152 -13.387 1.00 89.62 250 GLY A C 1
ATOM 1885 O O . GLY A 1 250 ? 3.891 7.079 -13.272 1.00 89.62 250 GLY A O 1
ATOM 1886 N N . ARG A 1 251 ? 5.327 8.598 -12.464 1.00 91.56 251 ARG A N 1
ATOM 1887 C CA . ARG A 1 251 ? 5.704 7.853 -11.257 1.00 91.56 251 ARG A CA 1
ATOM 1888 C C . ARG A 1 251 ? 4.661 7.930 -10.149 1.00 91.56 251 ARG A C 1
ATOM 1890 O O . ARG A 1 251 ? 4.612 7.041 -9.308 1.00 91.56 251 ARG A O 1
ATOM 1897 N N . TYR A 1 252 ? 3.863 8.982 -10.122 1.00 92.50 252 TYR A N 1
ATOM 1898 C CA . TYR A 1 252 ? 2.936 9.266 -9.038 1.00 92.50 252 TYR A CA 1
ATOM 1899 C C . TYR A 1 252 ? 1.532 8.877 -9.464 1.00 92.50 252 TYR A C 1
ATOM 1901 O O . TYR A 1 252 ? 1.029 9.364 -10.470 1.00 92.50 252 TYR A O 1
ATOM 1909 N N . PHE A 1 253 ? 0.908 7.971 -8.724 1.00 94.56 253 PHE A N 1
ATOM 1910 C CA . PHE A 1 253 ? -0.480 7.603 -8.949 1.00 94.56 253 PHE A CA 1
ATOM 1911 C C . PHE A 1 253 ? -1.375 8.445 -8.056 1.00 94.56 253 PHE A C 1
ATOM 1913 O O . PHE A 1 253 ? -1.366 8.282 -6.834 1.00 94.56 253 PHE A O 1
ATOM 1920 N N . VAL A 1 254 ? -2.150 9.317 -8.688 1.00 93.44 254 VAL A N 1
ATOM 1921 C CA . VAL A 1 254 ? -3.156 10.150 -8.040 1.00 93.44 254 VAL A CA 1
ATOM 1922 C C . VAL A 1 254 ? -4.487 9.402 -8.128 1.00 93.44 254 VAL A C 1
ATOM 1924 O O . VAL A 1 254 ? -4.992 9.211 -9.241 1.00 93.44 254 VAL A O 1
ATOM 1927 N N . PRO A 1 255 ? -5.040 8.903 -7.011 1.00 91.94 255 PRO A N 1
ATOM 1928 C CA . PRO A 1 255 ? -6.309 8.190 -7.041 1.00 91.94 255 PRO A CA 1
ATOM 1929 C C . PRO A 1 255 ? -7.461 9.131 -7.422 1.00 91.94 255 PRO A C 1
ATOM 1931 O O . PRO A 1 255 ? -7.440 10.315 -7.091 1.00 91.94 255 PRO A O 1
ATOM 1934 N N . ASP A 1 256 ? -8.484 8.596 -8.095 1.00 88.31 256 ASP A N 1
ATOM 1935 C CA . ASP A 1 256 ? -9.721 9.353 -8.326 1.00 88.31 256 ASP A CA 1
ATOM 1936 C C . ASP A 1 256 ? -10.341 9.774 -6.983 1.00 88.31 256 ASP A C 1
ATOM 1938 O O . ASP A 1 256 ? -10.426 8.932 -6.078 1.00 88.31 256 ASP A O 1
ATOM 1942 N N . PRO A 1 257 ? -10.851 11.012 -6.861 1.00 82.56 257 PRO A N 1
ATOM 1943 C CA . PRO A 1 257 ? -11.541 11.436 -5.655 1.00 82.56 257 PRO A CA 1
ATOM 1944 C C . PRO A 1 257 ? -12.768 10.553 -5.398 1.00 82.56 257 PRO A C 1
ATOM 1946 O O . PRO A 1 257 ? -13.460 10.097 -6.317 1.00 82.56 257 PRO A O 1
ATOM 1949 N N . VAL A 1 258 ? -13.036 10.288 -4.120 1.00 77.00 258 VAL A N 1
ATOM 1950 C CA . VAL A 1 258 ? -14.226 9.550 -3.693 1.00 77.00 258 VAL A CA 1
ATOM 1951 C C . VAL A 1 258 ? -15.294 10.559 -3.291 1.00 77.00 258 VAL A C 1
ATOM 1953 O O . VAL A 1 258 ? -15.477 10.854 -2.115 1.00 77.00 258 VAL A O 1
ATOM 1956 N N . ASP A 1 259 ? -15.972 11.106 -4.297 1.00 66.94 259 ASP A N 1
ATOM 1957 C CA . ASP A 1 259 ? -16.994 12.144 -4.104 1.00 66.94 259 ASP A CA 1
ATOM 1958 C C . ASP A 1 259 ? -18.363 11.571 -3.696 1.00 66.94 259 ASP A C 1
ATOM 1960 O O . ASP A 1 259 ? -19.214 12.297 -3.183 1.00 66.94 259 ASP A O 1
ATOM 1964 N N . ASP A 1 260 ? -18.585 10.271 -3.916 1.00 63.31 260 ASP A N 1
ATOM 1965 C CA . ASP A 1 260 ? -19.857 9.603 -3.645 1.00 63.31 260 ASP A CA 1
ATOM 1966 C C . ASP A 1 260 ? -19.645 8.150 -3.181 1.00 63.31 260 ASP A C 1
ATOM 1968 O O . ASP A 1 260 ? -19.103 7.316 -3.915 1.00 63.31 260 ASP A O 1
ATOM 1972 N N . PHE A 1 261 ? -20.092 7.845 -1.958 1.00 63.91 261 PHE A N 1
ATOM 1973 C CA . PHE A 1 261 ? -20.065 6.494 -1.386 1.00 63.91 261 PHE A CA 1
ATOM 1974 C C . PHE A 1 261 ? -21.076 5.545 -2.048 1.00 63.91 261 PHE A C 1
ATOM 1976 O O . PHE A 1 261 ? -20.930 4.328 -1.914 1.00 63.91 261 PHE A O 1
ATOM 1983 N N . ASP A 1 262 ? -22.051 6.066 -2.798 1.00 60.53 262 ASP A N 1
ATOM 1984 C CA . ASP A 1 262 ? -23.164 5.281 -3.333 1.00 60.53 262 ASP A CA 1
ATOM 1985 C C . ASP A 1 262 ? -22.868 4.619 -4.696 1.00 60.53 262 ASP A C 1
ATOM 1987 O O . ASP A 1 262 ? -23.625 3.749 -5.134 1.00 60.53 262 ASP A O 1
ATOM 1991 N N . SER A 1 263 ? -21.772 4.975 -5.386 1.00 56.41 263 SER A N 1
ATOM 1992 C CA . SER A 1 263 ? -21.599 4.643 -6.817 1.00 56.41 263 SER A CA 1
ATOM 1993 C C . SER A 1 263 ? -20.522 3.602 -7.179 1.00 56.41 263 SER A C 1
ATOM 1995 O O . SER A 1 263 ? -20.504 3.131 -8.319 1.00 56.41 263 SER A O 1
ATOM 1997 N N . VAL A 1 264 ? -19.639 3.177 -6.260 1.00 54.78 264 VAL A N 1
ATOM 1998 C CA . VAL A 1 264 ? -18.466 2.329 -6.597 1.00 54.78 264 VAL A CA 1
ATOM 1999 C C . VAL A 1 264 ? -18.278 1.151 -5.623 1.00 54.78 264 VAL A C 1
ATOM 2001 O O . VAL A 1 264 ? -18.489 1.322 -4.425 1.00 54.78 264 VAL A O 1
ATOM 2004 N N . PRO A 1 265 ? -17.821 -0.047 -6.075 1.00 60.88 265 PRO A N 1
ATOM 2005 C CA . PRO A 1 265 ? -17.472 -1.148 -5.176 1.00 60.88 265 PRO A CA 1
ATOM 2006 C C . PRO A 1 265 ? -16.364 -0.741 -4.197 1.00 60.88 265 PRO A C 1
ATOM 2008 O O . PRO A 1 265 ? -15.180 -0.701 -4.548 1.00 60.88 265 PRO A O 1
ATOM 2011 N N . LEU A 1 266 ? -16.769 -0.480 -2.955 1.00 72.50 266 LEU A N 1
ATOM 2012 C CA . LEU A 1 266 ? -15.950 0.093 -1.888 1.00 72.50 266 LEU A CA 1
ATOM 2013 C C . LEU A 1 266 ? -14.610 -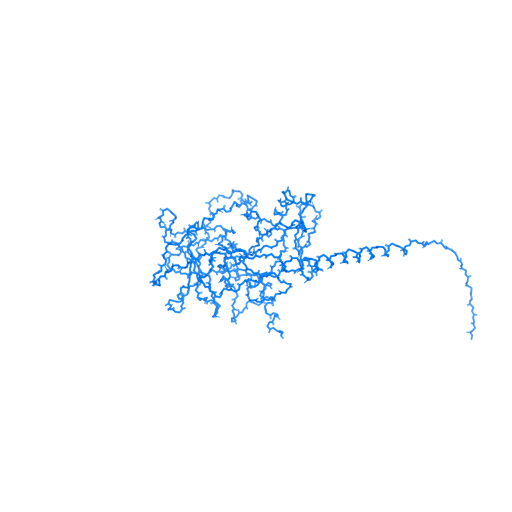0.644 -1.717 1.00 72.50 266 LEU A C 1
ATOM 2015 O O . LEU A 1 266 ? -13.559 -0.020 -1.615 1.00 72.50 266 LEU A O 1
ATOM 2019 N N . VAL A 1 267 ? -14.606 -1.979 -1.809 1.00 84.88 267 VAL A N 1
ATOM 2020 C CA . VAL A 1 267 ? -13.420 -2.815 -1.537 1.00 84.88 267 VAL A CA 1
ATOM 2021 C C . VAL A 1 267 ? -12.200 -2.512 -2.409 1.00 84.88 267 VAL A C 1
ATOM 2023 O O . VAL A 1 267 ? -11.077 -2.785 -2.002 1.00 84.88 267 VAL A O 1
ATOM 2026 N N . GLN A 1 268 ? -12.387 -1.955 -3.608 1.00 87.56 268 GLN A N 1
ATOM 2027 C CA . GLN A 1 268 ? -11.279 -1.601 -4.505 1.00 87.56 268 GLN A CA 1
ATOM 2028 C C . GLN A 1 268 ? -10.680 -0.220 -4.202 1.00 87.56 268 GLN A C 1
ATOM 2030 O O . GLN A 1 268 ? -9.676 0.143 -4.817 1.00 87.56 268 GLN A O 1
ATOM 2035 N N . ARG A 1 269 ? -11.305 0.545 -3.300 1.00 87.75 269 ARG A N 1
ATOM 2036 C CA . ARG A 1 269 ? -10.950 1.928 -2.966 1.00 87.75 269 ARG A CA 1
ATOM 2037 C C . ARG A 1 269 ? -10.835 2.208 -1.458 1.00 87.75 269 ARG A C 1
ATOM 2039 O O . ARG A 1 269 ? -10.380 3.281 -1.086 1.00 87.75 269 ARG A O 1
ATOM 2046 N N . LEU A 1 270 ? -11.215 1.263 -0.589 1.00 89.38 270 LEU A N 1
ATOM 2047 C CA . LEU A 1 270 ? -11.223 1.441 0.873 1.00 89.38 270 LEU A CA 1
ATOM 2048 C C . LEU A 1 270 ? -9.872 1.854 1.456 1.00 89.38 270 LEU A C 1
ATOM 2050 O O . LEU A 1 270 ? -9.832 2.572 2.451 1.00 89.38 270 LEU A O 1
ATOM 2054 N N . GLY A 1 271 ? -8.773 1.405 0.850 1.00 92.62 271 GLY A N 1
ATOM 2055 C CA . GLY A 1 271 ? -7.437 1.693 1.353 1.00 92.62 271 GLY A CA 1
ATOM 2056 C C . GLY A 1 271 ? -7.087 3.183 1.367 1.00 92.62 271 GLY A C 1
ATOM 2057 O O . GLY A 1 271 ? -6.295 3.583 2.213 1.00 92.62 271 GLY A O 1
ATOM 2058 N N . GLN A 1 272 ? -7.708 4.015 0.519 1.00 92.06 272 GLN A N 1
ATOM 2059 C CA . GLN A 1 272 ? -7.522 5.478 0.536 1.00 92.06 272 GLN A CA 1
ATOM 2060 C C . GLN A 1 272 ? -7.917 6.132 1.867 1.00 92.06 272 GLN A C 1
ATOM 2062 O O . GLN A 1 272 ? -7.345 7.152 2.260 1.00 92.06 272 GLN A O 1
ATOM 2067 N N . PHE A 1 273 ? -8.877 5.535 2.579 1.00 92.81 273 PHE A N 1
ATOM 2068 C CA . PHE A 1 273 ? -9.339 6.025 3.878 1.00 92.81 273 PHE A CA 1
ATOM 2069 C C . PHE A 1 273 ? -8.440 5.575 5.031 1.00 92.81 273 PHE A C 1
ATOM 2071 O O . PHE A 1 273 ? -8.627 5.995 6.166 1.00 92.81 273 PHE A O 1
ATOM 2078 N N . CYS A 1 274 ? -7.455 4.714 4.781 1.00 94.00 274 CYS A N 1
ATOM 2079 C CA . CYS A 1 274 ? -6.538 4.270 5.816 1.00 94.00 274 CYS A CA 1
ATOM 2080 C C . CYS A 1 274 ? -5.456 5.342 6.020 1.00 94.00 274 CYS A C 1
ATOM 2082 O O . CYS A 1 274 ? -4.555 5.508 5.197 1.00 94.00 274 CYS A O 1
ATOM 2084 N N . ASN A 1 275 ? -5.579 6.121 7.094 1.00 94.00 275 ASN A N 1
ATOM 2085 C CA . ASN A 1 275 ? -4.634 7.189 7.419 1.00 94.00 275 ASN A CA 1
ATOM 2086 C C . ASN A 1 275 ? -3.347 6.628 8.029 1.00 94.00 275 ASN A C 1
ATOM 2088 O O . ASN A 1 275 ? -3.306 5.483 8.475 1.00 94.00 275 ASN A O 1
ATOM 2092 N N . ASP A 1 276 ? -2.293 7.436 8.068 1.00 94.44 276 ASP A N 1
ATOM 2093 C CA . ASP A 1 276 ? -1.079 7.081 8.799 1.00 94.44 276 ASP A CA 1
ATOM 2094 C C . ASP A 1 276 ? -1.235 7.474 10.264 1.00 94.44 276 ASP A C 1
ATOM 2096 O O . ASP A 1 276 ? -1.179 8.650 10.613 1.00 94.44 276 ASP A O 1
ATOM 2100 N N . LEU A 1 277 ? -1.422 6.490 11.140 1.00 94.75 277 LEU A N 1
ATOM 2101 C CA . LEU A 1 277 ? -1.615 6.745 12.569 1.00 94.75 277 LEU A CA 1
ATOM 2102 C C . LEU A 1 277 ? -0.307 7.147 13.271 1.00 94.75 277 LEU A C 1
ATOM 2104 O O . LEU A 1 277 ? -0.323 7.565 14.434 1.00 94.75 277 LEU A O 1
ATOM 2108 N N . ALA A 1 278 ? 0.838 6.984 12.603 1.00 94.06 278 ALA A N 1
ATOM 2109 C CA . ALA A 1 278 ? 2.128 7.440 13.104 1.00 94.06 278 ALA A CA 1
ATOM 2110 C C . ALA A 1 278 ? 2.333 8.941 12.908 1.00 94.06 278 ALA A C 1
ATOM 2112 O O . ALA A 1 278 ? 3.133 9.530 13.635 1.00 94.06 278 ALA A O 1
ATOM 2113 N N . TRP A 1 279 ? 1.620 9.543 11.953 1.00 91.25 279 TRP A N 1
ATOM 2114 C CA . TRP A 1 279 ? 1.698 10.966 11.673 1.00 91.25 279 TRP A CA 1
ATOM 2115 C C . TRP A 1 279 ? 0.680 11.737 12.516 1.00 91.25 279 TRP A C 1
ATOM 2117 O O . TRP A 1 279 ? -0.530 11.597 12.355 1.00 91.25 279 TRP A O 1
ATOM 2127 N N . ASP A 1 280 ? 1.181 12.546 13.445 1.00 86.31 280 ASP A N 1
ATOM 2128 C CA . ASP A 1 280 ? 0.367 13.448 14.254 1.00 86.31 280 ASP A CA 1
ATOM 2129 C C . ASP A 1 280 ? 0.372 14.837 13.602 1.00 86.31 280 ASP A C 1
ATOM 2131 O O . ASP A 1 280 ? 1.420 15.460 13.456 1.00 86.31 280 ASP A O 1
ATOM 2135 N N . TYR A 1 281 ? -0.803 15.332 13.211 1.00 82.00 281 TYR A N 1
ATOM 2136 C CA . TYR A 1 281 ? -0.947 16.632 12.547 1.00 82.00 281 TYR A CA 1
ATOM 2137 C C . TYR A 1 281 ? -0.636 17.834 13.454 1.00 82.00 281 TYR A C 1
ATOM 2139 O O . TYR A 1 281 ? -0.428 18.938 12.957 1.00 82.00 281 TYR A O 1
ATOM 2147 N N . GLN A 1 282 ? -0.625 17.654 14.776 1.00 84.44 282 GLN A N 1
ATOM 2148 C CA . GLN A 1 282 ? -0.270 18.697 15.739 1.00 84.44 282 GLN A CA 1
ATOM 2149 C C . GLN A 1 282 ? 1.203 18.615 16.141 1.00 84.44 282 GLN A C 1
ATOM 2151 O O . GLN A 1 282 ? 1.848 19.648 16.303 1.00 84.44 282 GLN A O 1
ATOM 2156 N N . ASN A 1 283 ? 1.728 17.400 16.311 1.00 87.38 283 ASN A N 1
ATOM 2157 C CA . ASN A 1 283 ? 3.105 17.152 16.741 1.00 87.38 283 ASN A CA 1
ATOM 2158 C C . ASN A 1 283 ? 3.759 16.056 15.882 1.00 87.38 283 ASN A C 1
ATOM 2160 O O . ASN A 1 283 ? 3.979 14.946 16.380 1.00 87.38 283 ASN A O 1
ATOM 2164 N N . PRO A 1 284 ? 4.060 16.332 14.599 1.00 89.31 284 PRO A N 1
ATOM 2165 C CA . PRO A 1 284 ? 4.558 15.308 13.693 1.00 89.31 284 PRO A CA 1
ATOM 2166 C C . PRO A 1 284 ? 5.937 14.791 14.130 1.00 89.31 284 PRO A C 1
ATOM 2168 O O . PRO A 1 284 ? 6.725 15.548 14.710 1.00 89.31 284 PRO A O 1
ATOM 2171 N N . PRO A 1 285 ? 6.266 13.517 13.840 1.00 91.25 285 PRO A N 1
ATOM 2172 C CA . PRO A 1 285 ? 7.617 12.998 14.021 1.00 91.25 285 PRO A CA 1
ATOM 2173 C C . PRO A 1 285 ? 8.651 13.877 13.309 1.00 91.25 285 PRO A C 1
ATOM 2175 O O . PRO A 1 285 ? 8.449 14.290 12.168 1.00 91.25 285 PRO A O 1
ATOM 2178 N N . THR A 1 286 ? 9.780 14.141 13.965 1.00 91.25 286 THR A N 1
ATOM 2179 C CA . THR A 1 286 ? 10.819 15.043 13.434 1.00 91.25 286 THR A CA 1
ATOM 2180 C C . THR A 1 286 ? 11.982 14.300 12.788 1.00 91.25 286 THR A C 1
ATOM 2182 O O . THR A 1 286 ? 12.772 14.890 12.051 1.00 91.25 286 THR A O 1
ATOM 2185 N N . THR A 1 287 ? 12.081 12.994 13.037 1.00 92.75 287 THR A N 1
ATOM 2186 C CA . THR A 1 287 ? 13.115 12.121 12.478 1.00 92.75 287 THR A CA 1
ATOM 2187 C C . THR A 1 287 ? 12.511 10.860 11.873 1.00 92.75 287 THR A C 1
ATOM 2189 O O . THR A 1 287 ? 11.422 10.414 12.255 1.00 92.75 287 THR A O 1
ATOM 2192 N N . ARG A 1 288 ? 13.261 10.240 10.955 1.00 93.31 288 ARG A N 1
ATOM 2193 C CA . ARG A 1 288 ? 12.889 8.956 10.355 1.00 93.31 288 ARG A CA 1
ATOM 2194 C C . ARG A 1 288 ? 12.737 7.870 11.415 1.00 93.31 288 ARG A C 1
ATOM 2196 O O . ARG A 1 288 ? 11.800 7.085 11.348 1.00 93.31 288 ARG A O 1
ATOM 2203 N N . GLU A 1 289 ? 13.630 7.839 12.397 1.00 95.31 289 GLU A N 1
ATOM 2204 C CA . GLU A 1 289 ? 13.631 6.852 13.473 1.00 95.31 289 GLU A CA 1
ATOM 2205 C C . GLU A 1 289 ? 12.398 6.992 14.378 1.00 95.31 289 GLU A C 1
ATOM 2207 O O . GLU A 1 289 ? 11.794 5.985 14.755 1.00 95.31 289 GLU A O 1
ATOM 2212 N N . GLU A 1 290 ? 11.994 8.225 14.703 1.00 94.94 290 GLU A N 1
ATOM 2213 C CA . GLU A 1 290 ? 10.754 8.499 15.442 1.00 94.94 290 GLU A CA 1
ATOM 2214 C C . GLU A 1 290 ? 9.525 8.025 14.665 1.00 94.94 290 GLU A C 1
ATOM 2216 O O . GLU A 1 290 ? 8.673 7.330 15.226 1.00 94.94 290 GLU A O 1
ATOM 2221 N N . TYR A 1 291 ? 9.462 8.352 13.370 1.00 95.25 291 TYR A N 1
ATOM 2222 C CA . TYR A 1 291 ? 8.380 7.910 12.497 1.00 95.25 291 TYR A CA 1
ATOM 2223 C C . TYR A 1 291 ? 8.326 6.385 12.398 1.00 95.25 291 TYR A C 1
ATOM 2225 O O . TYR A 1 291 ? 7.275 5.793 12.628 1.00 95.25 291 TYR A O 1
ATOM 2233 N N . ASP A 1 292 ? 9.448 5.730 12.090 1.00 94.12 292 ASP A N 1
ATOM 2234 C CA . ASP A 1 292 ? 9.497 4.281 11.899 1.00 94.12 292 ASP A CA 1
ATOM 2235 C C . ASP A 1 292 ? 9.092 3.546 13.183 1.00 94.12 292 ASP A C 1
ATOM 2237 O O . ASP A 1 292 ? 8.350 2.563 13.123 1.00 94.12 292 ASP A O 1
ATOM 2241 N N . LYS A 1 293 ? 9.493 4.051 14.358 1.00 95.06 293 LYS A N 1
ATOM 2242 C CA . LYS A 1 293 ? 9.036 3.515 15.644 1.00 95.06 293 LYS A CA 1
ATOM 2243 C C . LYS A 1 293 ? 7.518 3.646 15.803 1.00 95.06 293 LYS A C 1
ATOM 2245 O O . LYS A 1 293 ? 6.851 2.643 16.048 1.00 95.06 293 LYS A O 1
ATOM 2250 N N . ALA A 1 294 ? 6.969 4.850 15.638 1.00 94.31 294 ALA A N 1
ATOM 2251 C CA . ALA A 1 294 ? 5.533 5.090 15.783 1.00 94.31 294 ALA A CA 1
ATOM 2252 C C . ALA A 1 294 ? 4.704 4.298 14.754 1.00 94.31 294 ALA A C 1
ATOM 2254 O O . ALA A 1 294 ? 3.645 3.766 15.083 1.00 94.31 294 ALA A O 1
ATOM 2255 N N . SER A 1 295 ? 5.208 4.166 13.528 1.00 94.50 295 SER A N 1
ATOM 2256 C CA . SER A 1 295 ? 4.582 3.425 12.432 1.00 94.50 295 SER A CA 1
ATOM 2257 C C . SER A 1 295 ? 4.544 1.928 12.706 1.00 94.50 295 SER A C 1
ATOM 2259 O O . SER A 1 295 ? 3.488 1.317 12.576 1.00 94.50 295 SER A O 1
ATOM 2261 N N . ASN A 1 296 ? 5.637 1.343 13.200 1.00 92.62 296 ASN A N 1
ATOM 2262 C CA . ASN A 1 296 ? 5.659 -0.065 13.607 1.00 92.62 296 ASN A CA 1
ATOM 2263 C C . ASN A 1 296 ? 4.720 -0.365 14.789 1.00 92.62 296 ASN A C 1
ATOM 2265 O O . ASN A 1 296 ? 4.232 -1.487 14.933 1.00 92.62 296 ASN A O 1
ATOM 2269 N N . GLU A 1 297 ? 4.480 0.613 15.661 1.00 92.56 297 GLU A N 1
ATOM 2270 C CA . GLU A 1 297 ? 3.559 0.465 16.787 1.00 92.56 297 GLU A CA 1
ATOM 2271 C C . GLU A 1 297 ? 2.098 0.578 16.332 1.00 92.56 297 GLU A C 1
ATOM 2273 O O . GLU A 1 297 ? 1.294 -0.306 16.641 1.00 92.56 297 GLU A O 1
ATOM 2278 N N . LYS A 1 298 ? 1.764 1.627 15.570 1.00 94.44 298 LYS A N 1
ATOM 2279 C CA . LYS A 1 298 ? 0.377 2.039 15.308 1.00 94.44 298 LYS A CA 1
ATOM 2280 C C . LYS A 1 298 ? -0.186 1.563 13.969 1.00 94.44 298 LYS A C 1
ATOM 2282 O O . LYS A 1 298 ? -1.374 1.247 13.892 1.00 94.44 298 LYS A O 1
ATOM 2287 N N . ASN A 1 299 ? 0.636 1.494 12.925 1.00 96.75 299 ASN A N 1
ATOM 2288 C CA . ASN A 1 299 ? 0.186 1.079 11.602 1.00 96.75 299 ASN A CA 1
ATOM 2289 C C . ASN A 1 299 ? 0.233 -0.443 11.469 1.00 96.75 299 ASN A C 1
ATOM 2291 O O . ASN A 1 299 ? 1.119 -1.131 11.978 1.00 96.75 299 ASN A O 1
ATOM 2295 N N . VAL A 1 300 ? -0.762 -0.982 10.777 1.00 96.88 300 VAL A N 1
ATOM 2296 C CA . VAL A 1 300 ? -0.893 -2.420 10.502 1.00 96.88 300 VAL A CA 1
ATOM 2297 C C . VAL A 1 300 ? -1.087 -2.712 9.026 1.00 96.88 300 VAL A C 1
ATOM 2299 O O . VAL A 1 300 ? -0.960 -3.861 8.617 1.00 96.88 300 VAL A O 1
ATOM 2302 N N . VAL A 1 301 ? -1.345 -1.681 8.230 1.00 97.19 301 VAL A N 1
ATOM 2303 C CA . VAL A 1 301 ? -1.494 -1.732 6.784 1.00 97.19 301 VAL A CA 1
ATOM 2304 C C . VAL A 1 301 ? -0.261 -1.104 6.138 1.00 97.19 301 VAL A C 1
ATOM 2306 O O . VAL A 1 301 ? 0.366 -0.197 6.684 1.00 97.19 301 VAL A O 1
ATOM 2309 N N . GLN A 1 302 ? 0.098 -1.587 4.962 1.00 95.38 302 GLN A N 1
ATOM 2310 C CA . GLN A 1 302 ? 1.060 -0.966 4.062 1.00 95.38 302 GLN A CA 1
ATOM 2311 C C . GLN A 1 302 ? 0.558 -1.094 2.625 1.00 95.38 302 GLN A C 1
ATOM 2313 O O . GLN A 1 302 ? -0.334 -1.899 2.329 1.00 95.38 302 GLN A O 1
ATOM 2318 N N . LEU A 1 303 ? 1.141 -0.305 1.728 1.00 95.62 303 LEU A N 1
ATOM 2319 C CA . LEU A 1 303 ? 0.823 -0.376 0.311 1.00 95.62 303 LEU A CA 1
ATOM 2320 C C . LEU A 1 303 ? 1.752 -1.350 -0.410 1.00 95.62 303 LEU A C 1
ATOM 2322 O O . LEU A 1 303 ? 2.948 -1.413 -0.135 1.00 95.62 303 LEU A O 1
ATOM 2326 N N . ALA A 1 304 ? 1.195 -2.079 -1.369 1.00 95.56 304 ALA A N 1
ATOM 2327 C CA . ALA A 1 304 ? 1.957 -2.830 -2.356 1.00 95.56 304 ALA A CA 1
ATOM 2328 C C . ALA A 1 304 ? 1.443 -2.511 -3.756 1.00 95.56 304 ALA A C 1
ATOM 2330 O O . ALA A 1 304 ? 0.261 -2.229 -3.958 1.00 95.56 304 ALA A O 1
ATOM 2331 N N . TRP A 1 305 ? 2.327 -2.578 -4.742 1.00 97.06 305 TRP A N 1
ATOM 2332 C CA . TRP A 1 305 ? 1.959 -2.316 -6.126 1.00 97.06 305 TRP A CA 1
ATOM 2333 C C . TRP A 1 305 ? 1.435 -3.572 -6.804 1.00 97.06 305 TRP A C 1
ATOM 2335 O O . TRP A 1 305 ? 2.068 -4.626 -6.744 1.00 97.06 305 TRP A O 1
ATOM 2345 N N . ARG A 1 306 ? 0.301 -3.458 -7.502 1.00 97.00 306 ARG A N 1
ATOM 2346 C CA . ARG A 1 306 ? -0.025 -4.396 -8.577 1.00 97.00 306 ARG A CA 1
ATOM 2347 C C . ARG A 1 306 ? 0.734 -4.004 -9.828 1.00 97.00 306 ARG A C 1
ATOM 2349 O O . ARG A 1 306 ? 0.715 -2.837 -10.217 1.00 97.00 306 ARG A O 1
ATOM 2356 N N . LEU A 1 307 ? 1.368 -4.994 -10.437 1.00 97.94 307 LEU A N 1
ATOM 2357 C CA . LEU A 1 307 ? 2.115 -4.862 -11.673 1.00 97.94 307 LEU A CA 1
ATOM 2358 C C . LEU A 1 307 ? 1.372 -5.561 -12.811 1.00 97.94 307 LEU A C 1
ATOM 2360 O O . LEU A 1 307 ? 0.732 -6.598 -12.614 1.00 97.94 307 LEU A O 1
ATOM 2364 N N . ALA A 1 308 ? 1.495 -4.996 -14.004 1.00 97.50 308 ALA A N 1
ATOM 2365 C CA . ALA A 1 308 ? 1.088 -5.603 -15.262 1.00 97.50 308 ALA A CA 1
ATOM 2366 C C . ALA A 1 308 ? 2.299 -5.672 -16.196 1.00 97.50 308 ALA A C 1
ATOM 2368 O O . ALA A 1 308 ? 3.227 -4.878 -16.063 1.00 97.50 308 ALA A O 1
ATOM 2369 N N . TYR A 1 309 ? 2.304 -6.619 -17.128 1.00 98.12 309 TYR A N 1
ATOM 2370 C CA . TYR A 1 309 ? 3.327 -6.673 -18.166 1.00 98.12 309 TYR A CA 1
ATOM 2371 C C . TYR A 1 309 ? 2.909 -5.815 -19.365 1.00 98.12 309 TYR A C 1
ATOM 2373 O O . TYR A 1 309 ? 1.781 -5.928 -19.846 1.00 98.12 309 TYR A O 1
ATOM 2381 N N . ASP A 1 310 ? 3.823 -4.970 -19.834 1.00 97.69 310 ASP A N 1
ATOM 2382 C CA . ASP A 1 310 ? 3.676 -4.158 -21.037 1.00 97.69 310 ASP A CA 1
ATOM 2383 C C . ASP A 1 310 ? 4.550 -4.736 -22.163 1.00 97.69 310 ASP A C 1
ATOM 2385 O O . ASP A 1 310 ? 5.786 -4.747 -22.090 1.00 97.69 310 ASP A O 1
ATOM 2389 N N . GLU A 1 311 ? 3.894 -5.228 -23.217 1.00 96.56 311 GLU A N 1
ATOM 2390 C CA . GLU A 1 311 ? 4.539 -5.845 -24.379 1.00 96.56 311 GLU A CA 1
ATOM 2391 C C . GLU A 1 311 ? 5.338 -4.850 -25.234 1.00 96.56 311 GLU A C 1
ATOM 2393 O O . GLU A 1 311 ? 6.306 -5.248 -25.898 1.00 96.56 311 GLU A O 1
ATOM 2398 N N . GLU A 1 312 ? 4.953 -3.571 -25.263 1.00 96.12 312 GLU A N 1
ATOM 2399 C CA . GLU A 1 312 ? 5.587 -2.556 -26.106 1.00 96.12 312 GLU A CA 1
ATOM 2400 C C . GLU A 1 312 ? 6.979 -2.216 -25.577 1.00 96.12 312 GLU A C 1
ATOM 2402 O O . GLU A 1 312 ? 7.948 -2.182 -26.344 1.00 96.12 312 GLU A O 1
ATOM 2407 N N . ILE A 1 313 ? 7.089 -2.046 -24.258 1.00 95.12 313 ILE A N 1
ATOM 2408 C CA . ILE A 1 313 ? 8.349 -1.719 -23.576 1.00 95.12 313 ILE A CA 1
ATOM 2409 C C . ILE A 1 313 ? 9.025 -2.927 -22.908 1.00 95.12 313 ILE A C 1
ATOM 2411 O O . ILE A 1 313 ? 10.069 -2.767 -22.274 1.00 95.12 313 ILE A O 1
ATOM 2415 N N . ASN A 1 314 ? 8.464 -4.133 -23.059 1.00 97.38 314 ASN A N 1
ATOM 2416 C CA . ASN A 1 314 ? 8.972 -5.387 -22.487 1.00 97.38 314 ASN A CA 1
ATOM 2417 C C . ASN A 1 314 ? 9.285 -5.270 -20.983 1.00 97.38 314 ASN A C 1
ATOM 2419 O O . ASN A 1 314 ? 10.363 -5.662 -20.526 1.00 97.38 314 ASN A O 1
ATOM 2423 N N . SER A 1 315 ? 8.376 -4.660 -20.224 1.00 97.62 315 SER A N 1
ATOM 2424 C CA . SER A 1 315 ? 8.616 -4.325 -18.819 1.00 97.62 315 SER A CA 1
ATOM 2425 C C . SER A 1 315 ? 7.376 -4.524 -17.962 1.00 97.62 315 SER A C 1
ATOM 2427 O O . SER A 1 315 ? 6.251 -4.406 -18.439 1.00 97.62 315 SER A O 1
ATOM 2429 N N . LEU A 1 316 ? 7.587 -4.778 -16.672 1.00 98.19 316 LEU A N 1
ATOM 2430 C CA . LEU A 1 316 ? 6.535 -4.636 -15.678 1.00 98.19 316 LEU A CA 1
ATOM 2431 C C . LEU A 1 316 ? 6.264 -3.151 -15.428 1.00 98.19 316 LEU A C 1
ATOM 2433 O O . LEU A 1 316 ? 7.189 -2.379 -15.164 1.00 98.19 316 LEU A O 1
ATOM 2437 N N . VAL A 1 317 ? 4.994 -2.770 -15.491 1.00 97.44 317 VAL A N 1
ATOM 2438 C CA . VAL A 1 317 ? 4.482 -1.421 -15.234 1.00 97.44 317 VAL A CA 1
ATOM 2439 C C . VAL A 1 317 ? 3.556 -1.434 -14.016 1.00 97.44 317 VAL A C 1
ATOM 2441 O O . VAL A 1 317 ? 2.868 -2.436 -13.782 1.00 97.44 317 VAL A O 1
ATOM 2444 N N . PRO A 1 318 ? 3.505 -0.351 -13.223 1.00 96.75 318 PRO A N 1
ATOM 2445 C CA . PRO A 1 318 ? 2.532 -0.245 -12.148 1.00 96.75 318 PRO A CA 1
ATOM 2446 C C . PRO A 1 318 ? 1.128 -0.142 -12.745 1.00 96.75 318 PRO A C 1
ATOM 2448 O O . PRO A 1 318 ? 0.884 0.654 -13.645 1.00 96.75 318 PRO A O 1
ATOM 2451 N N . SER A 1 319 ? 0.189 -0.935 -12.233 1.00 95.62 319 SER A N 1
ATOM 2452 C CA . SER A 1 319 ? -1.219 -0.802 -12.605 1.00 95.62 319 SER A CA 1
ATOM 2453 C C . SER A 1 319 ? -1.977 0.050 -11.596 1.00 95.62 319 SER A C 1
ATOM 2455 O O . SER A 1 319 ? -2.662 0.986 -11.982 1.00 95.62 319 SER A O 1
ATOM 2457 N N . TRP A 1 320 ? -1.880 -0.299 -10.309 1.00 94.88 320 TRP A N 1
ATOM 2458 C CA . TRP A 1 320 ? -2.557 0.401 -9.216 1.00 94.88 320 TRP A CA 1
ATOM 2459 C C . TRP A 1 320 ? -2.097 -0.146 -7.845 1.00 94.88 320 TRP A C 1
ATOM 2461 O O . TRP A 1 320 ? -1.668 -1.304 -7.768 1.00 94.88 320 TRP A O 1
ATOM 2471 N N . PRO A 1 321 ? -2.163 0.643 -6.761 1.00 96.06 321 PRO A N 1
ATOM 2472 C CA . PRO A 1 321 ? -1.751 0.210 -5.424 1.00 96.06 321 PRO A CA 1
ATOM 2473 C C . PRO A 1 321 ? -2.851 -0.555 -4.663 1.00 96.06 321 PRO A C 1
ATOM 2475 O O . PRO A 1 321 ? -4.044 -0.274 -4.773 1.00 96.06 321 PRO A O 1
ATOM 2478 N N . VAL A 1 322 ? -2.453 -1.515 -3.832 1.00 96.12 322 VAL A N 1
ATOM 2479 C CA . VAL A 1 322 ? -3.333 -2.298 -2.948 1.00 96.12 322 VAL A CA 1
ATOM 2480 C C . VAL A 1 322 ? -2.916 -2.166 -1.489 1.00 96.12 322 VAL A C 1
ATOM 2482 O O . VAL A 1 322 ? -1.751 -1.909 -1.197 1.00 96.12 322 VAL A O 1
ATOM 2485 N N . SER A 1 323 ? -3.862 -2.395 -0.581 1.00 96.06 323 SER A N 1
ATOM 2486 C CA . SER A 1 323 ? -3.637 -2.372 0.863 1.00 96.06 323 SER A CA 1
ATOM 2487 C C . SER A 1 323 ? -3.474 -3.788 1.400 1.00 96.06 323 SER A C 1
ATOM 2489 O O . SER A 1 323 ? -4.364 -4.633 1.254 1.00 96.06 323 SER A O 1
ATOM 2491 N N . ILE A 1 324 ? -2.339 -4.041 2.045 1.00 95.69 324 ILE A N 1
ATOM 2492 C CA . ILE A 1 324 ? -2.010 -5.325 2.665 1.00 95.69 324 ILE A CA 1
ATOM 2493 C C . ILE A 1 324 ? -1.596 -5.147 4.120 1.00 95.69 324 ILE A C 1
ATOM 2495 O O . ILE A 1 324 ? -1.171 -4.064 4.511 1.00 95.69 324 ILE A O 1
ATOM 2499 N N . LEU A 1 325 ? -1.657 -6.212 4.916 1.00 96.12 325 LEU A N 1
ATOM 2500 C CA . LEU A 1 325 ? -1.101 -6.183 6.266 1.00 96.12 325 LEU A CA 1
ATOM 2501 C C . LEU A 1 325 ? 0.429 -6.066 6.240 1.00 96.12 325 LEU A C 1
ATOM 2503 O O . LEU A 1 325 ? 1.105 -6.745 5.470 1.00 96.12 325 LEU A O 1
ATOM 2507 N N . ALA A 1 326 ? 0.982 -5.220 7.102 1.00 94.00 326 ALA A N 1
ATOM 2508 C CA . ALA A 1 326 ? 2.423 -5.022 7.250 1.00 94.00 326 ALA A CA 1
ATOM 2509 C C . ALA A 1 326 ? 3.085 -6.063 8.172 1.00 94.00 326 ALA A C 1
ATOM 2511 O O . ALA A 1 326 ? 4.297 -6.256 8.127 1.00 94.00 326 ALA A O 1
ATOM 2512 N N . ARG A 1 327 ? 2.292 -6.726 9.017 1.00 93.94 327 ARG A N 1
ATOM 2513 C CA . ARG A 1 327 ? 2.716 -7.733 9.999 1.00 93.94 327 ARG A CA 1
ATOM 2514 C C . ARG A 1 327 ? 1.570 -8.698 10.285 1.00 93.94 327 ARG A C 1
ATOM 2516 O O . ARG A 1 327 ? 0.453 -8.461 9.831 1.00 93.94 327 ARG A O 1
ATOM 2523 N N . ASP A 1 328 ? 1.840 -9.742 11.055 1.00 95.00 328 ASP A N 1
ATOM 2524 C CA . ASP A 1 328 ? 0.784 -10.587 11.604 1.00 95.00 328 ASP A CA 1
ATOM 2525 C C . ASP A 1 328 ? -0.066 -9.769 12.586 1.00 95.00 328 ASP A C 1
ATOM 2527 O O . ASP A 1 328 ? 0.465 -9.024 13.417 1.00 95.00 328 ASP A O 1
ATOM 2531 N N . VAL A 1 329 ? -1.389 -9.890 12.487 1.00 94.88 329 VAL A N 1
ATOM 2532 C CA . VAL A 1 329 ? -2.339 -9.124 13.301 1.00 94.88 329 VAL A CA 1
ATOM 2533 C C . VAL A 1 329 ? -3.444 -10.038 13.799 1.00 94.88 329 VAL A C 1
ATOM 2535 O O . VAL A 1 329 ? -4.062 -10.754 13.016 1.00 94.88 329 VAL A O 1
ATOM 2538 N N . THR A 1 330 ? -3.731 -9.975 15.097 1.00 95.31 330 THR A N 1
ATOM 2539 C CA . THR A 1 330 ? -4.903 -10.626 15.690 1.00 95.31 330 THR A CA 1
ATOM 2540 C C . THR A 1 330 ? -6.007 -9.598 15.895 1.00 95.31 330 THR A C 1
ATOM 2542 O O . THR A 1 330 ? -5.820 -8.631 16.623 1.00 95.31 330 THR A O 1
ATOM 2545 N N . PHE A 1 331 ? -7.178 -9.812 15.312 1.00 94.06 331 PHE A N 1
ATOM 2546 C CA . PHE A 1 331 ? -8.394 -9.070 15.632 1.00 94.06 331 PHE A CA 1
ATOM 2547 C C . PHE A 1 331 ? -9.196 -9.866 16.663 1.00 94.06 331 PHE A C 1
ATOM 2549 O O . PHE A 1 331 ? -9.414 -11.059 16.478 1.00 94.06 331 PHE A O 1
ATOM 2556 N N . ALA A 1 332 ? -9.603 -9.225 17.759 1.00 91.94 332 ALA A N 1
ATOM 2557 C CA . ALA A 1 332 ? -10.364 -9.853 18.851 1.00 91.94 332 ALA A CA 1
ATOM 2558 C C . ALA A 1 332 ? -11.563 -9.000 19.313 1.00 91.94 332 ALA A C 1
ATOM 2560 O O . ALA A 1 332 ? -12.240 -9.340 20.280 1.00 91.94 332 ALA A O 1
ATOM 2561 N N . ASN A 1 333 ? -11.804 -7.860 18.657 1.00 85.44 333 ASN A N 1
ATOM 2562 C CA . ASN A 1 333 ? -12.875 -6.939 19.012 1.00 85.44 333 ASN A CA 1
ATOM 2563 C C . ASN A 1 333 ? -14.057 -7.099 18.055 1.00 85.44 333 ASN A C 1
ATOM 2565 O O . ASN A 1 333 ? -13.894 -6.927 16.850 1.00 85.44 333 ASN A O 1
ATOM 2569 N N . ASN A 1 334 ? -15.235 -7.388 18.606 1.00 82.69 334 ASN A N 1
ATOM 2570 C CA . ASN A 1 334 ? -16.493 -7.522 17.871 1.00 82.69 334 ASN A CA 1
ATOM 2571 C C . ASN A 1 334 ? -17.524 -6.435 18.225 1.00 82.69 334 ASN A C 1
ATOM 2573 O O . ASN A 1 334 ? -18.698 -6.579 17.900 1.00 82.69 334 ASN A O 1
ATOM 2577 N N . ARG A 1 335 ? -17.116 -5.378 18.943 1.00 84.12 335 ARG A N 1
ATOM 2578 C CA . ARG A 1 335 ? -18.023 -4.306 19.392 1.00 84.12 335 ARG A CA 1
ATOM 2579 C C . ARG A 1 335 ? -17.657 -2.948 18.836 1.00 84.12 335 ARG A C 1
ATOM 2581 O O . ARG A 1 335 ? -18.533 -2.246 18.344 1.00 84.12 335 ARG A O 1
ATOM 2588 N N . ASP A 1 336 ? -16.382 -2.586 18.934 1.00 89.88 336 ASP A N 1
ATOM 2589 C CA . ASP A 1 336 ? -15.936 -1.246 18.570 1.00 89.88 336 ASP A CA 1
ATOM 2590 C C . ASP A 1 336 ? -15.173 -1.258 17.245 1.00 89.88 336 ASP A C 1
ATOM 2592 O O . ASP A 1 336 ? -14.304 -2.097 17.005 1.00 89.88 336 ASP A O 1
ATOM 2596 N N . LEU A 1 337 ? -15.476 -0.285 16.392 1.00 91.00 337 LEU A N 1
ATOM 2597 C CA . LEU A 1 337 ? -14.720 -0.030 15.174 1.00 91.00 337 LEU A CA 1
ATOM 2598 C C . LEU A 1 337 ? -13.352 0.547 15.545 1.00 91.00 337 LEU A C 1
ATOM 2600 O O . LEU A 1 337 ? -13.274 1.606 16.165 1.00 91.00 337 LEU A O 1
ATOM 2604 N N . MET A 1 338 ? -12.277 -0.136 15.154 1.00 95.31 338 MET A N 1
ATOM 2605 C CA . MET A 1 338 ? -10.904 0.320 15.384 1.00 95.31 338 MET A CA 1
ATOM 2606 C C . MET A 1 338 ? -10.298 0.841 14.082 1.00 95.31 338 MET A C 1
ATOM 2608 O O . MET A 1 338 ? -10.273 0.113 13.088 1.00 95.31 338 MET A O 1
ATOM 2612 N N . GLU A 1 339 ? -9.820 2.088 14.080 1.00 95.94 339 GLU A N 1
ATOM 2613 C CA . GLU A 1 339 ? -9.199 2.711 12.906 1.00 95.94 339 GLU A CA 1
ATOM 2614 C C . GLU A 1 339 ? -7.922 1.955 12.553 1.00 95.94 339 GLU A C 1
ATOM 2616 O O . GLU A 1 339 ? -7.078 1.737 13.418 1.00 95.94 339 GLU A O 1
ATOM 2621 N N . LEU A 1 340 ? -7.788 1.557 11.291 1.00 96.88 340 LEU A N 1
ATOM 2622 C CA . LEU A 1 340 ? -6.601 0.934 10.732 1.00 96.88 340 LEU A CA 1
ATOM 2623 C C . LEU A 1 340 ? -5.616 2.010 10.285 1.00 96.88 340 LEU A C 1
ATOM 2625 O O . LEU A 1 340 ? -5.999 2.988 9.641 1.00 96.88 340 LEU A O 1
ATOM 2629 N N . GLY A 1 341 ? -4.334 1.773 10.555 1.00 96.12 341 GLY A N 1
ATOM 2630 C CA . GLY A 1 341 ? -3.250 2.643 10.112 1.00 96.12 341 GLY A CA 1
ATOM 2631 C C . GLY A 1 341 ? -2.458 2.104 8.932 1.00 96.12 341 GLY A C 1
ATOM 2632 O O . GLY A 1 341 ? -2.035 0.946 8.981 1.00 96.12 341 GLY A O 1
ATOM 2633 N N . THR A 1 342 ? -2.208 2.941 7.921 1.00 95.75 342 THR A N 1
ATOM 2634 C CA . THR A 1 342 ? -1.326 2.651 6.780 1.00 95.75 342 THR A CA 1
ATOM 2635 C C . THR A 1 342 ? 0.029 3.321 6.940 1.00 95.75 342 THR A C 1
ATOM 2637 O O . THR A 1 342 ? 0.129 4.529 7.123 1.00 95.75 342 THR A O 1
ATOM 2640 N N . ARG A 1 343 ? 1.097 2.539 6.787 1.00 93.38 343 ARG A N 1
ATOM 2641 C CA . ARG A 1 343 ? 2.462 3.047 6.671 1.00 93.38 343 ARG A CA 1
ATOM 2642 C C . ARG A 1 343 ? 2.693 3.605 5.264 1.00 93.38 343 ARG A C 1
ATOM 2644 O O . ARG A 1 343 ? 2.961 2.830 4.347 1.00 93.38 343 ARG A O 1
ATOM 2651 N N . TYR A 1 344 ? 2.634 4.929 5.106 1.00 89.19 344 TYR A N 1
ATOM 2652 C CA . TYR A 1 344 ? 3.035 5.597 3.854 1.00 89.19 344 TYR A CA 1
ATOM 2653 C C . TYR A 1 344 ? 4.559 5.757 3.725 1.00 89.19 344 TYR A C 1
ATOM 2655 O O . TYR A 1 344 ? 5.089 5.814 2.619 1.00 89.19 344 TYR A O 1
ATOM 2663 N N . GLY A 1 345 ? 5.278 5.749 4.851 1.00 87.62 345 GLY A N 1
ATOM 2664 C CA . GLY A 1 345 ? 6.731 5.884 4.906 1.00 87.62 345 GLY A CA 1
ATOM 2665 C C . GLY A 1 345 ? 7.192 7.320 5.159 1.00 87.62 345 GLY A C 1
ATOM 2666 O O . GLY A 1 345 ? 6.497 8.286 4.869 1.00 87.62 345 GLY A O 1
ATOM 2667 N N . TRP A 1 346 ? 8.404 7.465 5.694 1.00 87.06 346 TRP A N 1
ATOM 2668 C CA . TRP A 1 346 ? 8.983 8.769 6.036 1.00 87.06 346 TRP A CA 1
ATOM 2669 C C . TRP A 1 346 ? 9.115 9.711 4.831 1.00 87.06 346 TRP A C 1
ATOM 2671 O O . TRP A 1 346 ? 8.798 10.892 4.926 1.00 87.06 346 TRP A O 1
ATOM 2681 N N . ASN A 1 347 ? 9.543 9.180 3.682 1.00 81.69 347 ASN A N 1
ATOM 2682 C CA . ASN A 1 347 ? 9.776 9.984 2.480 1.00 81.69 347 ASN A CA 1
ATOM 2683 C C . ASN A 1 347 ? 8.487 10.612 1.932 1.00 81.69 347 ASN A C 1
ATOM 2685 O O . ASN A 1 347 ? 8.545 11.705 1.381 1.00 81.69 347 ASN A O 1
ATOM 2689 N N . TYR A 1 348 ? 7.345 9.935 2.103 1.00 82.19 348 TYR A N 1
ATOM 2690 C CA . TYR A 1 348 ? 6.036 10.485 1.756 1.00 82.19 348 TYR A CA 1
ATOM 2691 C C . TYR A 1 348 ? 5.779 11.775 2.542 1.00 82.19 348 TYR A C 1
ATOM 2693 O O . TYR A 1 348 ? 5.523 12.828 1.970 1.00 82.19 348 TYR A O 1
ATOM 2701 N N . TRP A 1 349 ? 5.957 11.718 3.862 1.00 81.75 349 TRP A N 1
ATOM 2702 C CA . TRP A 1 349 ? 5.707 12.867 4.720 1.00 81.75 349 TRP A CA 1
ATOM 2703 C C . TRP A 1 349 ? 6.730 13.991 4.546 1.00 81.75 349 TRP A C 1
ATOM 2705 O O . TRP A 1 349 ? 6.353 15.161 4.568 1.00 81.75 349 TRP A O 1
ATOM 2715 N N . GLN A 1 350 ? 8.003 13.674 4.290 1.00 76.88 350 GLN A N 1
ATOM 2716 C CA . GLN A 1 350 ? 8.985 14.709 3.945 1.00 76.88 350 GLN A CA 1
ATOM 2717 C C . GLN A 1 350 ? 8.586 15.488 2.691 1.00 76.88 350 GLN A C 1
ATOM 2719 O O . GLN A 1 350 ? 8.641 16.714 2.711 1.00 76.88 350 GLN A O 1
ATOM 2724 N N . ALA A 1 351 ? 8.124 14.799 1.644 1.00 64.56 351 ALA A N 1
ATOM 2725 C CA . ALA A 1 351 ? 7.669 15.459 0.424 1.00 64.56 351 ALA A CA 1
ATOM 2726 C C . ALA A 1 351 ? 6.501 16.423 0.698 1.00 64.56 351 ALA A C 1
ATOM 2728 O O . ALA A 1 351 ? 6.493 17.532 0.173 1.00 64.56 351 ALA A O 1
ATOM 2729 N N . THR A 1 352 ? 5.562 16.051 1.577 1.00 59.94 352 THR A N 1
ATOM 2730 C CA . THR A 1 352 ? 4.441 16.932 1.951 1.00 59.94 352 THR A CA 1
ATOM 2731 C C . THR A 1 352 ? 4.868 18.153 2.773 1.00 59.94 352 THR A C 1
ATOM 2733 O O . THR A 1 352 ? 4.388 19.252 2.520 1.00 59.94 352 THR A O 1
ATOM 2736 N N . VAL A 1 353 ? 5.808 17.998 3.714 1.00 59.97 353 VAL A N 1
ATOM 2737 C CA . VAL A 1 353 ? 6.309 19.116 4.536 1.00 59.97 353 VAL A CA 1
ATOM 2738 C C . VAL A 1 353 ? 7.095 20.117 3.688 1.00 59.97 353 VAL A C 1
ATOM 2740 O O . VAL A 1 353 ? 6.982 21.324 3.894 1.00 59.97 353 VAL A O 1
ATOM 2743 N N . ASP A 1 354 ? 7.864 19.630 2.713 1.00 48.44 354 ASP A N 1
ATOM 2744 C CA . ASP A 1 354 ? 8.617 20.486 1.795 1.00 48.44 354 ASP A CA 1
ATOM 2745 C C . ASP A 1 354 ? 7.696 21.283 0.847 1.00 48.44 354 ASP A C 1
ATOM 2747 O O . ASP A 1 354 ? 8.073 22.371 0.408 1.00 48.44 354 ASP A O 1
ATOM 2751 N N . LEU A 1 355 ? 6.482 20.789 0.560 1.00 44.59 355 LEU A N 1
ATOM 2752 C CA . LEU A 1 355 ? 5.473 21.502 -0.234 1.00 44.59 355 LEU A CA 1
ATOM 2753 C C . LEU A 1 355 ? 4.821 22.664 0.532 1.00 44.59 355 LEU A C 1
ATOM 2755 O O . LEU A 1 355 ? 4.592 23.709 -0.067 1.00 44.59 355 LEU A O 1
ATOM 2759 N N . ASP A 1 356 ? 4.579 22.519 1.839 1.00 41.75 356 ASP A N 1
ATOM 2760 C CA . ASP A 1 356 ? 4.006 23.585 2.684 1.00 41.75 356 ASP A CA 1
ATOM 2761 C C . ASP A 1 356 ? 5.006 24.719 2.997 1.00 41.75 356 ASP A C 1
ATOM 2763 O O . ASP A 1 356 ? 4.627 25.786 3.489 1.00 41.75 356 ASP A O 1
ATOM 2767 N N . ALA A 1 357 ? 6.297 24.493 2.737 1.00 33.78 357 ALA A N 1
ATOM 2768 C CA . ALA A 1 357 ? 7.372 25.465 2.937 1.00 33.78 357 ALA A CA 1
ATOM 2769 C C . ALA A 1 357 ? 7.663 26.347 1.701 1.00 33.78 357 ALA A C 1
ATOM 2771 O O . ALA A 1 357 ? 8.513 27.244 1.788 1.00 33.78 357 ALA A O 1
ATOM 2772 N N . LEU A 1 358 ? 6.991 26.097 0.570 1.00 30.27 358 LEU A N 1
ATOM 2773 C CA . LEU A 1 358 ? 7.059 26.872 -0.681 1.00 30.27 358 LEU A CA 1
ATOM 2774 C C . LEU A 1 358 ? 5.866 27.827 -0.812 1.00 30.27 358 LEU A C 1
ATOM 2776 O O . LEU A 1 358 ? 6.073 28.911 -1.412 1.00 30.27 358 LEU A O 1
#

Mean predicted aligned error: 14.45 Å

Secondary structure (DSSP, 8-state):
----------------SSSSSHHHHHHHHHHHHHHHHHHHHHTTTTT-------------------S---------------GGGG------S-PPPPPBP------S-GGG--SEEEEETTTTEEEEEEE-SSSTTSEEEEEEE-SB-TTS-B-S-EEE-TT-EEEES-SSEEEESS--STT-EE----STT-EEEETTEEEEHHHHHHHHHHHT-GGG--EETTEEEEE-TT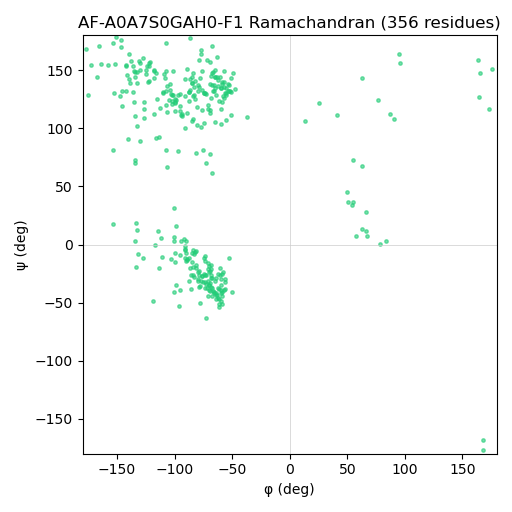SS-EEEEE--S-TTS--EEEEPP---TTSS-GGGTGGGG---TT--SSS---SHHHHHHHHHHH--EEEEEEEEEETTTTEEEEEEEEEEESS-EEE--SSS-EEPPEE--HHHHHHHHHHHT-

Solvent-accessible surface area (backbone atoms only — not comparable to full-atom values): 21625 Å² total; per-residue (Å²): 136,83,88,88,83,86,92,88,79,88,83,91,86,86,92,86,82,87,74,74,70,67,60,60,60,55,53,53,57,57,56,54,59,53,53,59,58,51,56,63,56,55,72,69,62,77,81,73,82,82,92,80,89,81,90,81,86,90,79,89,87,81,92,76,96,69,90,86,73,94,72,82,89,78,83,74,74,80,55,61,66,49,70,77,84,56,83,71,82,84,73,79,96,71,74,78,76,57,69,64,67,82,46,62,64,66,67,98,43,88,84,48,46,70,79,47,70,49,75,42,50,94,64,37,30,29,36,33,34,25,56,27,86,73,44,86,98,39,57,21,21,24,41,25,37,25,79,44,36,88,86,66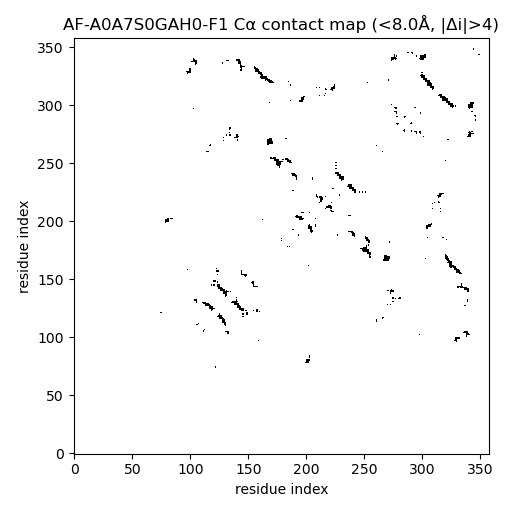,48,72,52,70,64,38,76,44,55,50,62,40,77,78,38,18,24,30,73,52,62,47,66,29,58,56,91,57,75,97,72,47,44,71,71,73,66,74,45,38,74,44,62,26,31,41,96,78,22,52,41,29,46,51,57,44,37,53,50,40,7,74,74,76,29,61,93,68,35,47,47,47,65,66,42,44,78,43,74,38,96,82,66,85,52,48,47,38,36,71,40,76,89,52,70,77,48,51,40,19,38,30,52,58,82,83,88,58,87,89,81,59,77,55,59,37,39,49,37,67,26,32,43,45,63,36,56,36,89,88,69,53,60,89,43,63,69,54,33,52,52,38,26,68,72,52,25,46,30,26,74,31,43,30,43,40,80,39,81,90,75,37,18,39,37,82,68,38,44,26,26,20,26,67,41,62,43,19,46,58,46,72,84,59,53,21,38,45,12,24,48,78,53,62,69,55,54,51,56,55,56,59,57,77,75,109

Radius of gyration: 27.66 Å; Cα contacts (8 Å, |Δi|>4): 575; chains: 1; bounding box: 107×68×58 Å

Sequence (358 aa):
MSACSILRVMDMHDASQGLKISNKAKNARRNMSMRILSILFVSALLLILPESTVSWSPSQYVVHPHLFSHGNNIQFRRARTSSRFQHHENIEDNAPLPPPYSGPIPQPTSENAPLGGISVGELGLDLAVAPSTVAPGSLGLYAVLSEAATDGSAIESATLPAFTLLGGYSRHGIFQSRDEGDKTVAFALDNANTAVFYERELMSVVDALALAAQTVGKDNSCGLAGHVLLPDENKESFSIYLDIEDPEFGRYFVPDPVDDFDSVPLVQRLGQFCNDLAWDYQNPPTTREEYDKASNEKNVVQLAWRLAYDEEINSLVPSWPVSILARDVTFANNRDLMELGTRYGWNYWQATVDLDAL

pLDDT: mean 74.06, std 25.42, range [21.66, 98.19]

Organism: NCBI:txid420281

Foldseek 3Di:
DDDDDDDDDDDDDDDDDPPDPVPVVVVVVVVVVVVVVVVVVVVVPVPDDDDDDDDDDDDDDDDDDDPDDDDDDDDDDFFPADCVVVPPPDDPPPDDADDADDFDFDDPDPQFDFPDWDDPQVQQKIKTKGCDPQDPPAIFIWIAGHQAHPVRHGDQKGKDFFFAFQFAQAQAFDQFLDDDDDQKAFQFDFAQQAWADEPNHIGGNVVNQQCLLVPPFDPSGAAAPQWDWAQDPVNPGTGIGGDPVCSGGRGITDHDDCPDPPPDDCRNNSSSNAAANLQHPVDGDPDQVSSVVSNVVHAFKEKHFYWDADPVRRYTYTSGITITTRGTHMHRGNDTIGGHHYPSGPVSVVVVVVVVVD